Protein AF-0000000072409351 (afdb_homodimer)

Organism: NCBI:txid2714355

Structure (mmCIF, N/CA/C/O backbone):
data_AF-0000000072409351-model_v1
#
loop_
_entity.id
_entity.type
_entity.pdbx_description
1 polymer 'tRNA-specific adenosine deaminase'
#
loop_
_atom_site.group_PDB
_atom_site.id
_atom_site.type_symbol
_atom_site.label_atom_id
_atom_site.label_alt_id
_atom_site.label_comp_id
_atom_site.label_asym_id
_atom_site.label_entity_id
_atom_site.label_seq_id
_atom_site.pdbx_PDB_ins_code
_atom_site.Cartn_x
_atom_site.Cartn_y
_atom_site.Cartn_z
_atom_site.occupancy
_atom_site.B_iso_or_equiv
_atom_site.auth_seq_id
_atom_site.auth_comp_id
_atom_site.auth_asym_id
_atom_site.auth_atom_id
_atom_site.pdbx_PDB_model_num
ATOM 1 N N . MET A 1 1 ? -5.051 -26.656 -9.367 1 88.81 1 MET A N 1
ATOM 2 C CA . MET A 1 1 ? -5.602 -25.391 -9.836 1 88.81 1 MET A CA 1
ATOM 3 C C . MET A 1 1 ? -4.816 -24.219 -9.273 1 88.81 1 MET A C 1
ATOM 5 O O . MET A 1 1 ? -4.328 -23.375 -10.031 1 88.81 1 MET A O 1
ATOM 9 N N . HIS A 1 2 ? -4.312 -24.266 -8.062 1 94.62 2 HIS A N 1
ATOM 10 C CA . HIS A 1 2 ? -3.57 -23.172 -7.449 1 94.62 2 HIS A CA 1
ATOM 11 C C . HIS A 1 2 ? -2.145 -23.109 -7.988 1 94.62 2 HIS A C 1
ATOM 13 O O . HIS A 1 2 ? -1.621 -22.016 -8.227 1 94.62 2 HIS A O 1
ATOM 19 N N . GLU A 1 3 ? -1.633 -24.25 -8.297 1 98.25 3 GLU A N 1
ATOM 20 C CA . GLU A 1 3 ? -0.273 -24.281 -8.828 1 98.25 3 GLU A CA 1
ATOM 21 C C . GLU A 1 3 ? -0.209 -23.672 -10.219 1 98.25 3 GLU A C 1
ATOM 23 O O . GLU A 1 3 ? 0.794 -23.062 -10.594 1 98.25 3 GLU A O 1
ATOM 28 N N . GLU A 1 4 ? -1.256 -23.859 -10.969 1 98.38 4 GLU A N 1
ATOM 29 C CA . GLU A 1 4 ? -1.284 -23.297 -12.312 1 98.38 4 GLU A CA 1
ATOM 30 C C . GLU A 1 4 ? -1.238 -21.766 -12.266 1 98.38 4 GLU A C 1
ATOM 32 O O . GLU A 1 4 ? -0.505 -21.141 -13.039 1 98.38 4 GLU A O 1
ATOM 37 N N . TYR A 1 5 ? -1.999 -21.156 -11.383 1 98.81 5 TYR A N 1
ATOM 38 C CA . TYR A 1 5 ? -1.994 -19.703 -11.25 1 98.81 5 TYR A CA 1
ATOM 39 C C . TYR A 1 5 ? -0.665 -19.219 -10.688 1 98.81 5 TYR A C 1
ATOM 41 O O . TYR A 1 5 ? -0.164 -18.156 -11.094 1 98.81 5 TYR A O 1
ATOM 49 N N . MET A 1 6 ? -0.093 -20.031 -9.766 1 98.94 6 MET A N 1
ATOM 50 C CA . MET A 1 6 ? 1.211 -19.641 -9.227 1 98.94 6 MET A CA 1
ATOM 51 C C . MET A 1 6 ? 2.281 -19.688 -10.312 1 98.94 6 MET A C 1
ATOM 53 O O . MET A 1 6 ? 3.189 -18.859 -10.328 1 98.94 6 MET A O 1
ATOM 57 N N . ARG A 1 7 ? 2.15 -20.641 -11.219 1 98.94 7 ARG A N 1
ATOM 58 C CA . ARG A 1 7 ? 3.092 -20.703 -12.328 1 98.94 7 ARG A CA 1
ATOM 59 C C . ARG A 1 7 ? 2.967 -19.484 -13.227 1 98.94 7 ARG A C 1
ATOM 61 O O . ARG A 1 7 ? 3.961 -19 -13.773 1 98.94 7 ARG A O 1
ATOM 68 N N . GLN A 1 8 ? 1.749 -18.984 -13.367 1 98.88 8 GLN A N 1
ATOM 69 C CA . GLN A 1 8 ? 1.555 -17.734 -14.109 1 98.88 8 GLN A CA 1
ATOM 70 C C . GLN A 1 8 ? 2.199 -16.562 -13.391 1 98.88 8 GLN A C 1
ATOM 72 O O . GLN A 1 8 ? 2.816 -15.695 -14.023 1 98.88 8 GLN A O 1
ATOM 77 N N . ALA A 1 9 ? 2.051 -16.516 -12.07 1 98.94 9 ALA A N 1
ATOM 78 C CA . ALA A 1 9 ? 2.734 -15.5 -11.281 1 98.94 9 ALA A CA 1
ATOM 79 C C . ALA A 1 9 ? 4.25 -15.633 -11.406 1 98.94 9 ALA A C 1
ATOM 81 O O . ALA A 1 9 ? 4.957 -14.633 -11.523 1 98.94 9 ALA A O 1
ATOM 82 N N . LEU A 1 10 ? 4.73 -16.859 -11.414 1 98.94 10 LEU A N 1
ATOM 83 C CA . LEU A 1 10 ? 6.156 -17.125 -11.539 1 98.94 10 LEU A CA 1
ATOM 84 C C . LEU A 1 10 ? 6.695 -16.625 -12.875 1 98.94 10 LEU A C 1
ATOM 86 O O . LEU A 1 10 ? 7.816 -16.125 -12.945 1 98.94 10 LEU A O 1
ATOM 90 N N . ALA A 1 11 ? 5.926 -16.781 -13.93 1 98.94 11 ALA A N 1
ATOM 91 C CA . ALA A 1 11 ? 6.324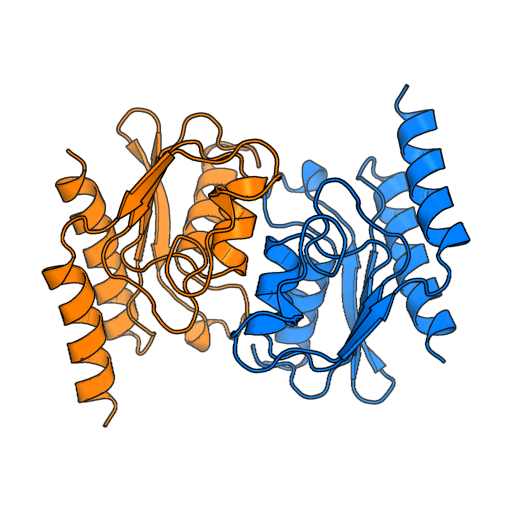 -16.25 -15.234 1 98.94 11 ALA A CA 1
ATOM 92 C C . ALA A 1 11 ? 6.516 -14.742 -15.18 1 98.94 11 ALA A C 1
ATOM 94 O O . ALA A 1 11 ? 7.461 -14.211 -15.766 1 98.94 11 ALA A O 1
ATOM 95 N N . LEU A 1 12 ? 5.652 -14.07 -14.477 1 98.94 12 LEU A N 1
ATOM 96 C CA . LEU A 1 12 ? 5.77 -12.625 -14.297 1 98.94 12 LEU A CA 1
ATOM 97 C C . LEU A 1 12 ? 7.004 -12.281 -13.469 1 98.94 12 LEU A C 1
ATOM 99 O O . LEU A 1 12 ? 7.691 -11.297 -13.75 1 98.94 12 LEU A O 1
ATOM 103 N N . ALA A 1 13 ? 7.273 -13.078 -12.43 1 98.94 13 ALA A N 1
ATOM 104 C CA . ALA A 1 13 ? 8.477 -12.883 -11.625 1 98.94 13 ALA A CA 1
ATOM 105 C C . ALA A 1 13 ? 9.734 -12.992 -12.492 1 98.94 13 ALA A C 1
ATOM 107 O O . ALA A 1 13 ? 10.656 -12.195 -12.352 1 98.94 13 ALA A O 1
ATOM 108 N N . GLN A 1 14 ? 9.742 -13.953 -13.352 1 98.69 14 GLN A N 1
ATOM 109 C CA . GLN A 1 14 ? 10.867 -14.148 -14.25 1 98.69 14 GLN A CA 1
ATOM 110 C C . GLN A 1 14 ? 11.023 -12.969 -15.203 1 98.69 14 GLN A C 1
ATOM 112 O O . GLN A 1 14 ? 12.141 -12.555 -15.516 1 98.69 14 GLN A O 1
ATOM 117 N N . GLU A 1 15 ? 9.914 -12.469 -15.695 1 98.75 15 GLU A N 1
ATOM 118 C CA . GLU A 1 15 ? 9.961 -11.266 -16.516 1 98.75 15 GLU A CA 1
ATOM 119 C C . GLU A 1 15 ? 10.586 -10.094 -15.766 1 98.75 15 GLU A C 1
ATOM 121 O O . GLU A 1 15 ? 11.375 -9.336 -16.328 1 98.75 15 GLU A O 1
ATOM 126 N N . ALA A 1 16 ? 10.18 -9.945 -14.492 1 98.81 16 ALA A N 1
ATOM 127 C CA . ALA A 1 16 ? 10.781 -8.906 -13.664 1 98.81 16 ALA A CA 1
ATOM 128 C C . ALA A 1 16 ? 12.297 -9.07 -13.586 1 98.81 16 ALA A C 1
ATOM 130 O O . ALA A 1 16 ? 13.047 -8.109 -13.781 1 98.81 16 ALA A O 1
ATOM 131 N N . ALA A 1 17 ? 12.734 -10.25 -13.367 1 98.38 17 ALA A N 1
ATOM 132 C CA . ALA A 1 17 ? 14.156 -10.539 -13.281 1 98.38 17 ALA A CA 1
ATOM 133 C C . ALA A 1 17 ? 14.883 -10.148 -14.57 1 98.38 17 ALA A C 1
ATOM 135 O O . ALA A 1 17 ? 15.969 -9.562 -14.523 1 98.38 17 ALA A O 1
ATOM 136 N N . ALA A 1 18 ? 14.273 -10.461 -15.656 1 97.5 18 ALA A N 1
ATOM 137 C CA . ALA A 1 18 ? 14.867 -10.18 -16.953 1 97.5 18 ALA A CA 1
ATOM 138 C C . ALA A 1 18 ? 15.047 -8.68 -17.172 1 97.5 18 ALA A C 1
ATOM 140 O O . ALA A 1 18 ? 15.875 -8.258 -17.984 1 97.5 18 ALA A O 1
ATOM 141 N N . HIS A 1 19 ? 14.344 -7.891 -16.422 1 97.56 19 HIS A N 1
ATOM 142 C CA . HIS A 1 19 ? 14.43 -6.438 -16.531 1 97.56 19 HIS A CA 1
ATOM 143 C C . HIS A 1 19 ? 15.195 -5.832 -15.359 1 97.56 19 HIS A C 1
ATOM 145 O O . HIS A 1 19 ? 15.078 -4.637 -15.094 1 97.56 19 HIS A O 1
ATOM 151 N N . GLY A 1 20 ? 15.805 -6.656 -14.586 1 97.19 20 GLY A N 1
ATOM 152 C CA . GLY A 1 20 ? 16.672 -6.176 -13.508 1 97.19 20 GLY A CA 1
ATOM 153 C C . GLY A 1 20 ? 15.906 -5.848 -12.242 1 97.19 20 GLY A C 1
ATOM 154 O O . GLY A 1 20 ? 16.422 -5.148 -11.367 1 97.19 20 GLY A O 1
ATOM 155 N N . GLU A 1 21 ? 14.695 -6.289 -12.164 1 98.44 21 GLU A N 1
ATOM 156 C CA . GLU A 1 21 ? 13.852 -6.086 -10.984 1 98.44 21 GLU A CA 1
ATOM 157 C C . GLU A 1 21 ? 13.867 -7.312 -10.078 1 98.44 21 GLU A C 1
ATOM 159 O O . GLU A 1 21 ? 13.961 -8.445 -10.555 1 98.44 21 GLU A O 1
ATOM 164 N N . VAL A 1 22 ? 13.773 -7.078 -8.664 1 98.44 22 VAL A N 1
ATOM 165 C CA . VAL A 1 22 ? 13.562 -8.211 -7.77 1 98.44 22 VAL A CA 1
ATOM 166 C C . VAL A 1 22 ? 12.406 -9.07 -8.281 1 98.44 22 VAL A C 1
ATOM 168 O O . VAL A 1 22 ? 11.312 -8.555 -8.547 1 98.44 22 VAL A O 1
ATOM 171 N N . PRO A 1 23 ? 12.609 -10.328 -8.453 1 98.81 23 PRO A N 1
ATOM 172 C CA . PRO A 1 23 ? 11.641 -11.172 -9.164 1 98.81 23 PRO A CA 1
ATOM 173 C C . PRO A 1 23 ? 10.438 -11.547 -8.297 1 98.81 23 PRO A C 1
ATOM 175 O O . PRO A 1 23 ? 10.453 -12.594 -7.637 1 98.81 23 PRO A O 1
ATOM 178 N N . VAL A 1 24 ? 9.445 -10.836 -8.359 1 98.94 24 VAL A N 1
ATOM 179 C CA . VAL A 1 24 ? 8.156 -11.109 -7.734 1 98.94 24 VAL A CA 1
ATOM 180 C C . VAL A 1 24 ? 7.035 -10.945 -8.758 1 98.94 24 VAL A C 1
ATOM 182 O O . VAL A 1 24 ? 7.043 -9.992 -9.539 1 98.94 24 VAL A O 1
ATOM 185 N N . GLY A 1 25 ? 6.152 -11.844 -8.82 1 98.94 25 GLY A N 1
ATOM 186 C CA . GLY A 1 25 ? 4.984 -11.812 -9.68 1 98.94 25 GLY A CA 1
ATOM 187 C C . GLY A 1 25 ? 3.691 -12.125 -8.953 1 98.94 25 GLY A C 1
ATOM 188 O O . GLY A 1 25 ? 3.703 -12.789 -7.914 1 98.94 25 GLY A O 1
ATOM 189 N N . CYS A 1 26 ? 2.605 -11.617 -9.477 1 99 26 CYS A N 1
ATOM 190 C CA . CYS A 1 26 ? 1.298 -11.75 -8.844 1 99 26 CYS A CA 1
ATOM 191 C C . CYS A 1 26 ? 0.19 -11.812 -9.891 1 99 26 CYS A C 1
ATOM 193 O O . CYS A 1 26 ? 0.235 -11.102 -10.898 1 99 26 CYS A O 1
ATOM 195 N N . VAL A 1 27 ? -0.796 -12.664 -9.656 1 99 27 VAL A N 1
ATOM 196 C CA . VAL A 1 27 ? -2.018 -12.648 -10.453 1 99 27 VAL A CA 1
ATOM 197 C C . VAL A 1 27 ? -3.236 -12.664 -9.539 1 99 27 VAL A C 1
ATOM 199 O O . VAL A 1 27 ? -3.174 -13.172 -8.414 1 99 27 VAL A O 1
ATOM 202 N N . ILE A 1 28 ? -4.254 -12.055 -9.945 1 99 28 ILE A N 1
ATOM 203 C CA . ILE A 1 28 ? -5.551 -12.055 -9.273 1 99 28 ILE A CA 1
ATOM 204 C C . ILE A 1 28 ? -6.594 -12.727 -10.156 1 99 28 ILE A C 1
ATOM 206 O O . ILE A 1 28 ? -6.699 -12.422 -11.344 1 99 28 ILE A O 1
ATOM 210 N N . VAL A 1 29 ? -7.328 -13.664 -9.586 1 98.94 29 VAL A N 1
ATOM 211 C CA . VAL A 1 29 ? -8.242 -14.516 -10.344 1 98.94 29 VAL A CA 1
ATOM 212 C C . VAL A 1 29 ? -9.672 -14.297 -9.844 1 98.94 29 VAL A C 1
ATOM 214 O O . VAL A 1 29 ? -9.914 -14.195 -8.641 1 98.94 29 VAL A O 1
ATOM 217 N N . ARG A 1 30 ? -10.594 -14.141 -10.734 1 98.81 30 ARG A N 1
ATOM 218 C CA . ARG A 1 30 ? -12.023 -14.102 -10.477 1 98.81 30 ARG A CA 1
ATOM 219 C C . ARG A 1 30 ? -12.773 -15.078 -11.375 1 98.81 30 ARG A C 1
ATOM 221 O O . ARG A 1 30 ? -12.672 -15 -12.602 1 98.81 30 ARG A O 1
ATOM 228 N N . GLU A 1 31 ? -13.461 -15.992 -10.859 1 97.5 31 GLU A N 1
ATOM 229 C CA . GLU A 1 31 ? -14.258 -16.969 -11.602 1 97.5 31 GLU A CA 1
ATOM 230 C C . GLU A 1 31 ? -13.422 -17.672 -12.664 1 97.5 31 GLU A C 1
ATOM 232 O O . GLU A 1 31 ? -13.828 -17.75 -13.828 1 97.5 31 GLU A O 1
ATOM 237 N N . GLY A 1 32 ? -12.258 -17.984 -12.234 1 97.62 32 GLY A N 1
ATOM 238 C CA . GLY A 1 32 ? -11.391 -18.797 -13.086 1 97.62 32 GLY A CA 1
ATOM 239 C C . GLY A 1 32 ? -10.641 -17.969 -14.125 1 97.62 32 GLY A C 1
ATOM 240 O O . GLY A 1 3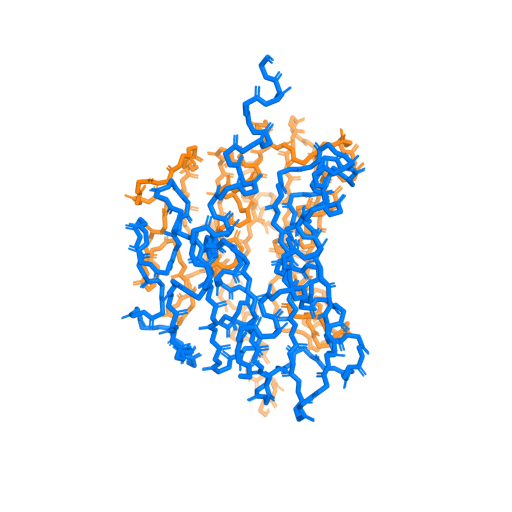2 ? -9.852 -18.516 -14.898 1 97.62 32 GLY A O 1
ATOM 241 N N . GLN A 1 33 ? -10.812 -16.688 -14.094 1 98.44 33 GLN A N 1
ATOM 242 C CA . GLN A 1 33 ? -10.156 -15.805 -15.055 1 98.44 33 GLN A CA 1
ATOM 243 C C . GLN A 1 33 ? -9.188 -14.859 -14.352 1 98.44 33 GLN A C 1
ATOM 245 O O . GLN A 1 33 ? -9.5 -14.328 -13.281 1 98.44 33 GLN A O 1
ATOM 250 N N . ILE A 1 34 ? -8.062 -14.711 -14.969 1 98.88 34 ILE A N 1
ATOM 251 C CA . ILE A 1 34 ? -7.117 -13.734 -14.43 1 98.88 34 ILE A CA 1
ATOM 252 C C . ILE A 1 34 ? -7.586 -12.32 -14.766 1 98.88 34 ILE A C 1
ATOM 254 O O . ILE A 1 34 ? -7.742 -11.977 -15.938 1 98.88 34 ILE A O 1
ATOM 258 N N . VAL A 1 35 ? -7.785 -11.508 -13.75 1 98.94 35 VAL A N 1
ATOM 259 C CA . VAL A 1 35 ? -8.297 -10.164 -13.961 1 98.94 35 VAL A CA 1
ATOM 260 C C . VAL A 1 35 ? -7.227 -9.141 -13.586 1 98.94 35 VAL A C 1
ATOM 262 O O . VAL A 1 35 ? -7.387 -7.941 -13.844 1 98.94 35 VAL A O 1
ATOM 265 N N . GLY A 1 36 ? -6.148 -9.547 -12.984 1 98.94 36 GLY A N 1
ATOM 266 C CA . GLY A 1 36 ? -5.02 -8.703 -12.641 1 98.94 36 GLY A CA 1
ATOM 267 C C . GLY A 1 36 ? -3.686 -9.422 -12.742 1 98.94 36 GLY A C 1
ATOM 268 O O . GLY A 1 36 ? -3.578 -10.594 -12.375 1 98.94 36 GLY A O 1
ATOM 269 N N . ARG A 1 37 ? -2.768 -8.766 -13.266 1 98.94 37 ARG A N 1
ATOM 270 C CA . ARG A 1 37 ? -1.382 -9.219 -13.367 1 98.94 37 ARG A CA 1
ATOM 271 C C . ARG A 1 37 ? -0.417 -8.117 -12.945 1 98.94 37 ARG A C 1
ATOM 273 O O . ARG A 1 37 ? -0.631 -6.941 -13.258 1 98.94 37 ARG A O 1
ATOM 280 N N . GLY A 1 38 ? 0.626 -8.562 -12.25 1 98.88 38 GLY A N 1
ATOM 281 C CA . GLY A 1 38 ? 1.649 -7.602 -11.875 1 98.88 38 GLY A CA 1
ATOM 282 C C . GLY A 1 38 ? 3 -8.242 -11.609 1 98.88 38 GLY A C 1
ATOM 283 O O . GLY A 1 38 ? 3.072 -9.359 -11.094 1 98.88 38 GLY A O 1
ATOM 284 N N . ARG A 1 39 ? 4.02 -7.57 -11.984 1 98.94 39 ARG A N 1
ATOM 285 C CA . ARG A 1 39 ? 5.387 -7.867 -11.57 1 98.94 39 ARG A CA 1
ATOM 286 C C . ARG A 1 39 ? 6.027 -6.656 -10.898 1 98.94 39 ARG A C 1
ATOM 288 O O . ARG A 1 39 ? 5.582 -5.523 -11.094 1 98.94 39 ARG A O 1
ATOM 295 N N . ASN A 1 40 ? 7.02 -6.945 -10.078 1 98.81 40 ASN A N 1
ATOM 296 C CA . ASN A 1 40 ? 7.766 -5.844 -9.477 1 98.81 40 ASN A CA 1
ATOM 297 C C . ASN A 1 40 ? 8.359 -4.93 -10.547 1 98.81 40 ASN A C 1
ATOM 299 O O . ASN A 1 40 ? 8.914 -5.402 -11.539 1 98.81 40 ASN A O 1
ATOM 303 N N . ARG A 1 41 ? 8.156 -3.607 -10.383 1 98.69 41 ARG A N 1
ATOM 304 C CA . ARG A 1 41 ? 8.656 -2.605 -11.32 1 98.69 41 ARG A CA 1
ATOM 305 C C . ARG A 1 41 ? 9.219 -1.397 -10.586 1 98.69 41 ARG A C 1
ATOM 307 O O . ARG A 1 41 ? 9.258 -0.293 -11.125 1 98.69 41 ARG A O 1
ATOM 314 N N . ARG A 1 42 ? 9.602 -1.537 -9.375 1 98.62 42 ARG A N 1
ATOM 315 C CA . ARG A 1 42 ? 10 -0.425 -8.516 1 98.62 42 ARG A CA 1
ATOM 316 C C . ARG A 1 42 ? 11.156 0.357 -9.125 1 98.62 42 ARG A C 1
ATOM 318 O O . ARG A 1 42 ? 11.109 1.585 -9.211 1 98.62 42 ARG A O 1
ATOM 325 N N . GLU A 1 43 ? 12.18 -0.3 -9.57 1 97.75 43 GLU A N 1
ATOM 326 C CA . GLU A 1 43 ? 13.352 0.369 -10.141 1 97.75 43 GLU A CA 1
ATOM 327 C C . GLU A 1 43 ? 13.031 0.962 -11.508 1 97.75 43 GLU A C 1
ATOM 329 O O . GLU A 1 43 ? 13.5 2.051 -11.844 1 97.75 43 GLU A O 1
ATOM 334 N N . GLU A 1 44 ? 12.266 0.23 -12.266 1 97.81 44 GLU A N 1
ATOM 335 C CA . GLU A 1 44 ? 11.875 0.678 -13.602 1 97.81 44 GLU A CA 1
ATOM 336 C C . GLU A 1 44 ? 11.07 1.973 -13.531 1 97.81 44 GLU A C 1
ATOM 338 O O . GLU A 1 44 ? 11.312 2.902 -14.305 1 97.81 44 GLU A O 1
ATOM 343 N N . LYS A 1 45 ? 10.148 2.094 -12.539 1 98.25 45 LYS A N 1
ATOM 344 C CA . LYS A 1 45 ? 9.203 3.205 -12.484 1 98.25 45 LYS A CA 1
ATOM 345 C C . LYS A 1 45 ? 9.633 4.246 -11.453 1 98.25 45 LYS A C 1
ATOM 347 O O . LYS A 1 45 ? 9.133 5.371 -11.453 1 98.25 45 LYS A O 1
ATOM 352 N N . GLN A 1 46 ? 10.492 3.826 -10.586 1 98.5 46 GLN A N 1
ATOM 353 C CA . GLN A 1 46 ? 10.93 4.668 -9.477 1 98.5 46 GLN A CA 1
ATOM 354 C C . GLN A 1 46 ? 9.742 5.109 -8.625 1 98.5 46 GLN A C 1
ATOM 356 O O . GLN A 1 46 ? 9.672 6.27 -8.211 1 98.5 46 GLN A O 1
ATOM 361 N N . HIS A 1 47 ? 8.766 4.219 -8.484 1 98.75 47 HIS A N 1
ATOM 362 C CA . HIS A 1 47 ? 7.617 4.391 -7.609 1 98.75 47 HIS A CA 1
ATOM 363 C C . HIS A 1 47 ? 7.648 3.4 -6.449 1 98.75 47 HIS A C 1
ATOM 365 O O . HIS A 1 47 ? 7.75 2.189 -6.664 1 98.75 47 HIS A O 1
ATOM 371 N N . THR A 1 48 ? 7.543 3.928 -5.27 1 98.81 48 THR A N 1
ATOM 372 C CA . THR A 1 48 ? 7.586 3.131 -4.051 1 98.81 48 THR A CA 1
ATOM 373 C C . THR A 1 48 ? 6.586 1.979 -4.121 1 98.81 48 THR A C 1
ATOM 375 O O . THR A 1 48 ? 6.883 0.866 -3.68 1 98.81 48 THR A O 1
ATOM 378 N N . SER A 1 49 ? 5.402 2.176 -4.707 1 98.69 49 SER A N 1
ATOM 379 C CA . SER A 1 49 ? 4.301 1.226 -4.609 1 98.69 49 SER A CA 1
ATOM 380 C C . SER A 1 49 ? 4.297 0.259 -5.789 1 98.69 49 SER A C 1
ATOM 382 O O . SER A 1 49 ? 3.387 -0.559 -5.926 1 98.69 49 SER A O 1
ATOM 384 N N . SER A 1 50 ? 5.355 0.285 -6.629 1 98.75 50 SER A N 1
ATOM 385 C CA . SER A 1 50 ? 5.336 -0.548 -7.824 1 98.75 50 SER A CA 1
ATOM 386 C C . SER A 1 50 ? 5.773 -1.976 -7.516 1 98.75 50 SER A C 1
ATOM 388 O O . SER A 1 50 ? 6.664 -2.514 -8.172 1 98.75 50 SER A O 1
ATOM 390 N N . HIS A 1 51 ? 5.156 -2.559 -6.527 1 98.94 51 HIS A N 1
ATOM 391 C CA . HIS A 1 51 ? 5.285 -3.979 -6.219 1 98.94 51 HIS A CA 1
ATOM 392 C C . HIS A 1 51 ? 4.336 -4.812 -7.07 1 98.94 51 HIS A C 1
ATOM 394 O O . HIS A 1 51 ? 3.34 -4.297 -7.586 1 98.94 51 HIS A O 1
ATOM 400 N N . ALA A 1 52 ? 4.602 -6.07 -7.203 1 98.94 52 ALA A N 1
ATOM 401 C CA . ALA A 1 52 ? 3.812 -6.984 -8.023 1 98.94 52 ALA A CA 1
ATOM 402 C C . ALA A 1 52 ? 2.35 -6.992 -7.59 1 98.94 52 ALA A C 1
ATOM 404 O O . ALA A 1 52 ? 1.446 -6.883 -8.422 1 98.94 52 ALA A O 1
ATOM 405 N N . GLU A 1 53 ? 2.09 -7.125 -6.277 1 99 53 GLU A N 1
ATOM 406 C CA . GLU A 1 53 ? 0.731 -7.184 -5.746 1 99 53 GLU A CA 1
ATOM 407 C C . GLU A 1 53 ? -0.027 -5.891 -6.027 1 99 53 GLU A C 1
ATOM 409 O O . GLU A 1 53 ? -1.198 -5.922 -6.41 1 99 53 GLU A O 1
ATOM 414 N N . MET A 1 54 ? 0.645 -4.754 -5.82 1 98.94 54 MET A N 1
ATOM 415 C CA . MET A 1 54 ? 0.007 -3.459 -6.043 1 98.94 54 MET A CA 1
ATOM 416 C C . MET A 1 54 ? -0.367 -3.283 -7.512 1 98.94 54 MET A C 1
ATOM 418 O O . MET A 1 54 ? -1.452 -2.793 -7.824 1 98.94 54 MET A O 1
ATOM 422 N N . GLU A 1 55 ? 0.539 -3.689 -8.414 1 98.88 55 GLU A N 1
ATOM 423 C CA . GLU A 1 55 ? 0.259 -3.615 -9.844 1 98.88 55 GLU A CA 1
ATOM 424 C C . GLU A 1 55 ? -0.919 -4.512 -10.219 1 98.88 55 GLU A C 1
ATOM 426 O O . GLU A 1 55 ? -1.77 -4.117 -11.023 1 98.88 55 GLU A O 1
ATOM 431 N N . ALA A 1 56 ? -0.94 -5.711 -9.688 1 99 56 ALA A N 1
ATOM 432 C CA . ALA A 1 56 ? -2.023 -6.648 -9.977 1 99 56 ALA A CA 1
ATOM 433 C C . ALA A 1 56 ? -3.359 -6.113 -9.461 1 99 56 ALA A C 1
ATOM 435 O O . ALA A 1 56 ? -4.375 -6.203 -10.156 1 99 56 ALA A O 1
ATOM 436 N N . ILE A 1 57 ? -3.383 -5.551 -8.266 1 98.94 57 ILE A N 1
ATOM 437 C CA . ILE A 1 57 ? -4.598 -5.008 -7.672 1 98.94 57 ILE A CA 1
ATOM 438 C C . ILE A 1 57 ? -5.102 -3.838 -8.516 1 98.94 57 ILE A C 1
ATOM 440 O O . ILE A 1 57 ? -6.297 -3.738 -8.797 1 98.94 57 ILE A O 1
ATOM 444 N N . ARG A 1 58 ? -4.188 -2.982 -8.914 1 98.88 58 ARG A N 1
ATOM 445 C CA . ARG A 1 58 ? -4.574 -1.858 -9.766 1 98.88 58 ARG A CA 1
ATOM 446 C C . ARG A 1 58 ? -5.258 -2.344 -11.039 1 98.88 58 ARG A C 1
ATOM 448 O O . ARG A 1 58 ? -6.312 -1.832 -11.414 1 98.88 58 ARG A O 1
ATOM 455 N N . GLN A 1 59 ? -4.648 -3.305 -11.688 1 98.94 59 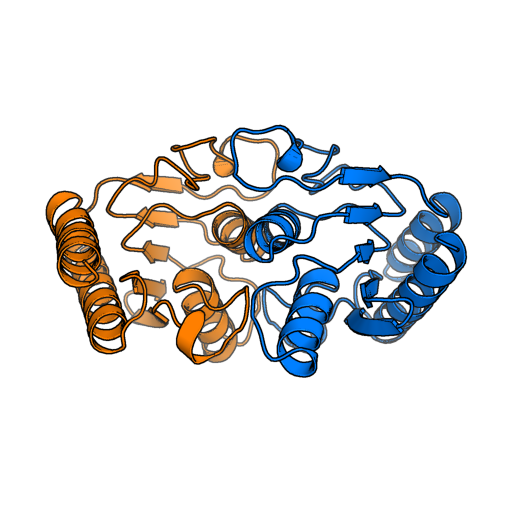GLN A N 1
ATOM 456 C CA . GLN A 1 59 ? -5.238 -3.814 -12.922 1 98.94 59 GLN A CA 1
ATOM 457 C C . GLN A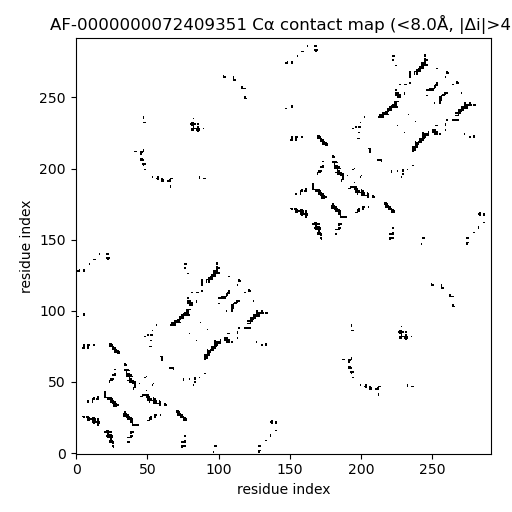 1 59 ? -6.594 -4.457 -12.664 1 98.94 59 GLN A C 1
ATOM 459 O O . GLN A 1 59 ? -7.527 -4.293 -13.453 1 98.94 59 GLN A O 1
ATOM 464 N N . ALA A 1 60 ? -6.715 -5.246 -11.609 1 98.94 60 ALA A N 1
ATOM 465 C CA . ALA A 1 60 ? -7.996 -5.859 -11.266 1 98.94 60 ALA A CA 1
ATOM 466 C C . ALA A 1 60 ? -9.07 -4.797 -11.031 1 98.94 60 ALA A C 1
ATOM 468 O O . ALA A 1 60 ? -10.203 -4.941 -11.477 1 98.94 60 ALA A O 1
ATOM 469 N N . ASN A 1 61 ? -8.664 -3.713 -10.258 1 98.94 61 ASN A N 1
ATOM 470 C CA . ASN A 1 61 ? -9.594 -2.602 -10.055 1 98.94 61 ASN A CA 1
ATOM 471 C C . ASN A 1 61 ? -10.086 -2.035 -11.383 1 98.94 61 ASN A C 1
ATOM 473 O O . ASN A 1 61 ? -11.281 -1.783 -11.547 1 98.94 61 ASN A O 1
ATOM 477 N N . GLU A 1 62 ? -9.164 -1.846 -12.32 1 98.81 62 GLU A N 1
ATOM 478 C CA . GLU A 1 62 ? -9.492 -1.271 -13.617 1 98.81 62 GLU A CA 1
ATOM 479 C C . GLU A 1 62 ? -10.406 -2.201 -14.414 1 98.81 62 GLU A C 1
ATOM 481 O O . GLU A 1 62 ? -11.398 -1.76 -14.984 1 98.81 62 GLU A O 1
ATOM 486 N N . VAL A 1 63 ? -10.062 -3.441 -14.461 1 98.75 63 VAL A N 1
ATOM 487 C CA . VAL A 1 63 ? -10.789 -4.441 -15.242 1 98.75 63 VAL A CA 1
ATOM 488 C C . VAL A 1 63 ? -12.203 -4.602 -14.688 1 98.75 63 VAL A C 1
ATOM 490 O O . VAL A 1 63 ? -13.164 -4.715 -15.453 1 98.75 63 VAL A O 1
ATOM 493 N N . LEU A 1 64 ? -12.344 -4.586 -13.383 1 98.69 64 LEU A N 1
ATOM 494 C CA . LEU A 1 64 ? -13.633 -4.875 -12.758 1 98.69 64 LEU A CA 1
ATOM 495 C C . LEU A 1 64 ? -14.406 -3.592 -12.484 1 98.69 64 LEU A C 1
ATOM 497 O O . LEU A 1 64 ? -15.602 -3.635 -12.18 1 98.69 64 LEU A O 1
ATOM 501 N N . GLY A 1 65 ? -13.742 -2.473 -12.531 1 98.62 65 GLY A N 1
ATOM 502 C CA . GLY A 1 65 ? -14.391 -1.179 -12.375 1 98.62 65 GLY A CA 1
ATOM 503 C C . GLY A 1 65 ? -14.75 -0.858 -10.938 1 98.62 65 GLY A C 1
ATOM 504 O O . GLY A 1 65 ? -15.703 -0.125 -10.68 1 98.62 65 GLY A O 1
ATOM 505 N N . THR A 1 66 ? -14.008 -1.455 -10.031 1 98.75 66 THR A N 1
ATOM 506 C CA . THR A 1 66 ? -14.289 -1.257 -8.617 1 98.75 66 THR A CA 1
ATOM 507 C C . THR A 1 66 ? -13.031 -1.467 -7.777 1 98.75 66 THR A C 1
ATOM 509 O O . THR A 1 66 ? -12.156 -2.248 -8.156 1 98.75 66 THR A O 1
ATOM 512 N N . TRP A 1 67 ? -12.922 -0.718 -6.664 1 98.75 67 TRP A N 1
ATOM 513 C CA . TRP A 1 67 ? -11.812 -0.909 -5.734 1 98.75 67 TRP A CA 1
ATOM 514 C C . TRP A 1 67 ? -12.023 -2.164 -4.895 1 98.75 67 TRP A C 1
ATOM 516 O O . TRP A 1 67 ? -11.086 -2.645 -4.246 1 98.75 67 TRP A O 1
ATOM 526 N N . ARG A 1 68 ? -13.227 -2.666 -4.848 1 98.62 68 ARG A N 1
ATOM 527 C CA . ARG A 1 68 ? -13.578 -3.85 -4.074 1 98.62 68 ARG A CA 1
ATOM 528 C C . ARG A 1 68 ? -13.305 -5.125 -4.863 1 98.62 68 ARG A C 1
ATOM 530 O O . ARG A 1 68 ? -13.766 -5.27 -6 1 98.62 68 ARG A O 1
ATOM 537 N N . LEU A 1 69 ? -12.641 -6.035 -4.223 1 98.88 69 LEU A N 1
ATOM 538 C CA . LEU A 1 69 ? -12.273 -7.277 -4.895 1 98.88 69 LEU A CA 1
ATOM 539 C C . LEU A 1 69 ? -12.719 -8.484 -4.078 1 98.88 69 LEU A C 1
ATOM 541 O O . LEU A 1 69 ? -11.977 -9.461 -3.951 1 98.88 69 LEU A O 1
ATOM 545 N N . ASP A 1 70 ? -13.914 -8.484 -3.621 1 98.19 70 ASP A N 1
ATOM 546 C CA . ASP A 1 70 ? -14.5 -9.422 -2.67 1 98.19 70 ASP A CA 1
ATOM 547 C C . ASP A 1 70 ? -14.633 -10.82 -3.283 1 98.19 70 ASP A C 1
ATOM 549 O O . ASP A 1 70 ? -14.828 -11.805 -2.568 1 98.19 70 ASP A O 1
ATOM 553 N N . ASP A 1 71 ? -14.531 -10.992 -4.551 1 98.12 71 ASP A N 1
ATOM 554 C CA . ASP A 1 71 ? -14.742 -12.289 -5.191 1 98.12 71 ASP A CA 1
ATOM 555 C C . ASP A 1 71 ? -13.484 -12.742 -5.934 1 98.12 71 ASP A C 1
ATOM 557 O O . ASP A 1 71 ? -13.57 -13.508 -6.895 1 98.12 71 ASP A O 1
ATOM 561 N N . CYS A 1 72 ? -12.383 -12.25 -5.438 1 98.88 72 CYS A N 1
ATOM 562 C CA . CYS A 1 72 ? -11.141 -12.539 -6.133 1 98.88 72 CYS A CA 1
ATOM 563 C C . CYS A 1 72 ? -10.203 -13.367 -5.258 1 98.88 72 CYS A C 1
ATOM 565 O O . CYS A 1 72 ? -10.398 -13.453 -4.043 1 98.88 72 CYS A O 1
ATOM 567 N N . THR A 1 73 ? -9.273 -14.039 -5.875 1 98.94 73 THR A N 1
ATOM 568 C CA . THR A 1 73 ? -8.172 -14.75 -5.238 1 98.94 73 THR A CA 1
ATOM 569 C C . THR A 1 73 ? -6.828 -14.211 -5.734 1 98.94 73 THR A C 1
ATOM 571 O O . THR A 1 73 ? -6.645 -13.992 -6.934 1 98.94 73 THR A O 1
ATOM 574 N N . LEU A 1 74 ? -5.914 -13.977 -4.82 1 98.94 74 LEU A N 1
ATOM 575 C CA . LEU A 1 74 ? -4.609 -13.422 -5.168 1 98.94 74 LEU A CA 1
ATOM 576 C C . LEU A 1 74 ? -3.516 -14.469 -5.031 1 98.94 74 LEU A C 1
ATOM 578 O O . LEU A 1 74 ? -3.469 -15.203 -4.039 1 98.94 74 LEU A O 1
ATOM 582 N N . TYR A 1 75 ? -2.688 -14.617 -6.027 1 99 75 TYR A N 1
ATOM 583 C CA . TYR A 1 75 ? -1.5 -15.469 -6.031 1 99 75 TYR A CA 1
ATOM 584 C C . TYR A 1 75 ? -0.236 -14.633 -6.191 1 99 75 TYR A C 1
ATOM 586 O O . TYR A 1 75 ? -0.113 -13.859 -7.145 1 99 75 TYR A O 1
ATOM 594 N N . VAL A 1 76 ? 0.719 -14.797 -5.285 1 99 76 VAL A N 1
ATOM 595 C CA . VAL A 1 76 ? 1.953 -14.023 -5.363 1 99 76 VAL A CA 1
ATOM 596 C C . VAL A 1 76 ? 3.143 -14.906 -4.996 1 99 76 VAL A C 1
ATOM 598 O O . VAL A 1 76 ? 3.031 -15.781 -4.137 1 99 76 VAL A O 1
ATOM 601 N N . THR A 1 77 ? 4.246 -14.68 -5.598 1 98.94 77 THR A N 1
ATOM 602 C CA . THR A 1 77 ? 5.363 -15.609 -5.523 1 98.94 77 THR A CA 1
ATOM 603 C C . THR A 1 77 ? 6.141 -15.422 -4.223 1 98.94 77 THR A C 1
ATOM 605 O O . THR A 1 77 ? 6.926 -16.281 -3.83 1 98.94 77 THR A O 1
ATOM 608 N N . LEU A 1 78 ? 5.984 -14.32 -3.572 1 98.94 78 LEU A N 1
ATOM 609 C CA . LEU A 1 78 ? 6.676 -13.984 -2.332 1 98.94 78 LEU A CA 1
ATOM 610 C C . LEU A 1 78 ? 5.699 -13.453 -1.29 1 98.94 78 LEU A C 1
ATOM 612 O O . LEU A 1 78 ? 4.793 -12.68 -1.618 1 98.94 78 LEU A O 1
ATOM 616 N N . GLU A 1 79 ? 5.855 -13.836 -0.055 1 98.94 79 GLU A N 1
ATOM 617 C CA . GLU A 1 79 ? 5.004 -13.367 1.031 1 98.94 79 GLU A CA 1
ATOM 618 C C . GLU A 1 79 ? 4.832 -11.852 0.987 1 98.94 79 GLU A C 1
ATOM 620 O O . GLU A 1 79 ? 5.816 -11.117 0.886 1 98.94 79 GLU A O 1
ATOM 625 N N . PRO A 1 80 ? 3.609 -11.336 1.097 1 98.94 80 PRO A N 1
ATOM 626 C CA . PRO A 1 80 ? 3.355 -9.891 1.003 1 98.94 80 PRO A CA 1
ATOM 627 C C . PRO A 1 80 ? 4.055 -9.094 2.104 1 98.94 80 PRO A C 1
ATOM 629 O O . PRO A 1 80 ? 4.113 -9.547 3.252 1 98.94 80 PRO A O 1
ATOM 632 N N . CYS A 1 81 ? 4.617 -7.957 1.74 1 98.94 81 CYS A N 1
ATOM 633 C CA . CYS A 1 81 ? 5.102 -6.98 2.709 1 98.94 81 CYS A CA 1
ATOM 634 C C . CYS A 1 81 ? 3.943 -6.238 3.367 1 98.94 81 CYS A C 1
ATOM 636 O O . CYS A 1 81 ? 2.787 -6.41 2.973 1 98.94 81 CYS A O 1
ATOM 638 N N . PRO A 1 82 ? 4.195 -5.398 4.312 1 98.94 82 PRO A N 1
ATOM 639 C CA . PRO A 1 82 ? 3.096 -4.707 4.988 1 98.94 82 PRO A CA 1
ATOM 640 C C . PRO A 1 82 ? 2.238 -3.885 4.027 1 98.94 82 PRO A C 1
ATOM 642 O O . PRO A 1 82 ? 1.008 -3.902 4.121 1 98.94 82 PRO A O 1
ATOM 645 N N . MET A 1 83 ? 2.83 -3.148 3.076 1 98.94 83 MET A N 1
ATOM 646 C CA . MET A 1 83 ? 2.084 -2.352 2.107 1 98.94 83 MET A CA 1
ATOM 647 C C . MET A 1 83 ? 1.122 -3.227 1.31 1 98.94 83 MET A C 1
ATOM 649 O O . MET A 1 83 ? -0.066 -2.918 1.208 1 98.94 83 MET A O 1
ATOM 653 N N . CYS A 1 84 ? 1.616 -4.293 0.831 1 98.94 84 CYS A N 1
ATOM 654 C CA . CYS A 1 84 ? 0.824 -5.156 -0.04 1 98.94 84 CYS A CA 1
ATOM 655 C C . CYS A 1 84 ? -0.237 -5.906 0.755 1 98.94 84 CYS A C 1
ATOM 657 O O . CYS A 1 84 ? -1.363 -6.082 0.286 1 98.94 84 CYS A O 1
ATOM 659 N N . ALA A 1 85 ? 0.151 -6.375 1.917 1 98.94 85 ALA A N 1
ATOM 660 C CA . ALA A 1 85 ? -0.833 -7.023 2.779 1 98.94 85 ALA A CA 1
ATOM 661 C C . ALA A 1 85 ? -1.946 -6.055 3.168 1 98.94 85 ALA A C 1
ATOM 663 O O . ALA A 1 85 ? -3.121 -6.426 3.186 1 98.94 85 ALA A O 1
ATOM 664 N N . GLY A 1 86 ? -1.53 -4.844 3.531 1 98.94 86 GLY A N 1
ATOM 665 C CA . GLY A 1 86 ? -2.529 -3.822 3.809 1 98.94 86 GLY A CA 1
ATOM 666 C C . GLY A 1 86 ? -3.451 -3.557 2.635 1 98.94 86 GLY A C 1
ATOM 667 O O . GLY A 1 86 ? -4.652 -3.354 2.816 1 98.94 86 GLY A O 1
ATOM 668 N N . ALA A 1 87 ? -2.908 -3.498 1.404 1 98.94 87 ALA A N 1
ATOM 669 C CA . ALA A 1 87 ? -3.713 -3.299 0.202 1 98.94 87 ALA A CA 1
ATOM 670 C C . ALA A 1 87 ? -4.711 -4.441 0.014 1 98.94 87 ALA A C 1
ATOM 672 O O . ALA A 1 87 ? -5.844 -4.219 -0.419 1 98.94 87 ALA A O 1
ATOM 673 N N . ILE A 1 88 ? -4.273 -5.641 0.322 1 98.94 88 ILE A N 1
ATOM 674 C CA . ILE A 1 88 ? -5.129 -6.82 0.23 1 98.94 88 ILE A CA 1
ATOM 675 C C . ILE A 1 88 ? -6.312 -6.672 1.18 1 98.94 88 ILE A C 1
ATOM 677 O O . ILE A 1 88 ? -7.457 -6.926 0.797 1 98.94 88 ILE A O 1
ATOM 681 N N . LEU A 1 89 ? -6.039 -6.238 2.434 1 98.88 89 LEU A N 1
ATOM 682 C CA . LEU A 1 89 ? -7.094 -5.965 3.4 1 98.88 89 LEU A CA 1
ATOM 683 C C . LEU A 1 89 ? -8.062 -4.914 2.867 1 98.88 89 LEU A C 1
ATOM 685 O O . LEU A 1 89 ? -9.273 -5.117 2.871 1 98.88 89 LEU A O 1
ATOM 689 N N . ASN A 1 90 ? -7.508 -3.832 2.346 1 98.88 90 ASN A N 1
ATOM 690 C CA . ASN A 1 90 ? -8.312 -2.707 1.884 1 98.88 90 ASN A CA 1
ATOM 691 C C . ASN A 1 90 ? -9.172 -3.09 0.681 1 98.88 90 ASN A C 1
ATOM 693 O O . ASN A 1 90 ? -10.289 -2.582 0.52 1 98.88 90 ASN A O 1
ATOM 697 N N . ALA A 1 91 ? -8.656 -3.979 -0.177 1 98.94 91 ALA A N 1
ATOM 698 C CA . ALA A 1 91 ? -9.352 -4.402 -1.388 1 98.94 91 ALA A CA 1
ATOM 699 C C . ALA A 1 91 ? -10.398 -5.465 -1.071 1 98.94 91 ALA A C 1
ATOM 701 O O . ALA A 1 91 ? -11.211 -5.824 -1.93 1 98.94 91 ALA A O 1
ATOM 702 N N . ARG A 1 92 ? -10.32 -6.039 0.136 1 98.81 92 ARG A N 1
ATOM 703 C CA . ARG A 1 92 ? -11.234 -7.066 0.621 1 98.81 92 ARG A CA 1
ATOM 704 C C . ARG A 1 92 ? -11.055 -8.367 -0.159 1 98.81 92 ARG A C 1
ATOM 706 O O . ARG A 1 92 ? -12.031 -9.07 -0.429 1 98.81 92 ARG A O 1
ATOM 713 N N . ILE A 1 93 ? -9.844 -8.656 -0.591 1 98.94 93 ILE A N 1
ATOM 714 C CA . ILE A 1 93 ? -9.562 -9.938 -1.228 1 98.94 93 ILE A CA 1
ATOM 715 C C . ILE A 1 93 ? -9.688 -11.062 -0.201 1 98.94 93 ILE A C 1
ATOM 717 O O . ILE A 1 93 ? -8.977 -11.07 0.807 1 98.94 93 ILE A O 1
ATOM 721 N N . PRO A 1 94 ? -10.5 -12.047 -0.425 1 98.81 94 PRO A N 1
ATOM 722 C CA . PRO A 1 94 ? -10.82 -13 0.639 1 98.81 94 PRO A CA 1
ATOM 723 C C . PRO A 1 94 ? -9.828 -14.156 0.716 1 98.81 94 PRO A C 1
ATOM 725 O O . PRO A 1 94 ? -9.805 -14.898 1.702 1 98.81 94 PRO A O 1
ATOM 728 N N . ARG A 1 95 ? -9.023 -14.359 -0.373 1 98.81 95 ARG A N 1
ATOM 729 C CA . ARG A 1 95 ? -8.109 -15.5 -0.406 1 98.81 95 ARG A CA 1
ATOM 730 C C . ARG A 1 95 ? -6.762 -15.102 -1.001 1 98.81 95 ARG A C 1
ATOM 732 O O . ARG A 1 95 ? -6.703 -14.445 -2.043 1 98.81 95 ARG A O 1
ATOM 739 N N . VAL A 1 96 ? -5.711 -15.57 -0.286 1 98.94 96 VAL A N 1
ATOM 740 C CA . VAL A 1 96 ? -4.352 -15.266 -0.713 1 98.94 96 VAL A CA 1
ATOM 741 C C . VAL A 1 96 ? -3.5 -16.531 -0.677 1 98.94 96 VAL A C 1
ATOM 743 O O . VAL A 1 96 ? -3.484 -17.25 0.327 1 98.94 96 VAL A O 1
ATOM 746 N N . TYR A 1 97 ? -2.871 -16.781 -1.765 1 98.94 97 TYR A N 1
ATOM 747 C CA . TYR A 1 97 ? -1.84 -17.812 -1.871 1 98.94 97 TYR A CA 1
ATOM 748 C C . TYR A 1 97 ? -0.478 -17.188 -2.152 1 98.94 97 TYR A C 1
ATOM 750 O O . TYR A 1 97 ? -0.347 -16.344 -3.041 1 98.94 97 TYR A O 1
ATOM 758 N N . TYR A 1 98 ? 0.511 -17.594 -1.396 1 98.94 98 TYR A N 1
ATOM 759 C CA . TYR A 1 98 ? 1.839 -17.094 -1.729 1 98.94 98 TYR A CA 1
ATOM 760 C C . TYR A 1 98 ? 2.85 -18.234 -1.802 1 98.94 98 TYR A C 1
ATOM 762 O O . TYR A 1 98 ? 2.594 -19.328 -1.306 1 98.94 98 TYR A O 1
ATOM 770 N N . GLY A 1 99 ? 3.93 -17.984 -2.465 1 98.81 99 GLY A N 1
ATOM 771 C CA . GLY A 1 99 ? 4.984 -18.969 -2.65 1 98.81 99 GLY A CA 1
ATOM 772 C C . GLY A 1 99 ? 6.008 -18.969 -1.531 1 98.81 99 GLY A C 1
ATOM 773 O O . GLY A 1 99 ? 5.785 -19.562 -0.475 1 98.81 99 GLY A O 1
ATOM 774 N N . ALA A 1 100 ? 7.082 -18.234 -1.692 1 98.81 100 ALA A N 1
ATOM 775 C CA . ALA A 1 100 ? 8.203 -18.219 -0.759 1 98.81 100 ALA A CA 1
ATOM 776 C C . ALA A 1 100 ? 7.922 -17.281 0.411 1 98.81 100 ALA A C 1
ATOM 778 O O . ALA A 1 100 ? 7.219 -16.266 0.257 1 98.81 100 ALA A O 1
ATOM 779 N N . ARG A 1 101 ? 8.523 -17.594 1.54 1 98.31 101 ARG A N 1
ATOM 780 C CA . ARG A 1 101 ? 8.445 -16.734 2.719 1 98.31 101 ARG A CA 1
ATOM 781 C C . ARG A 1 101 ? 9.406 -15.547 2.602 1 98.31 101 ARG A C 1
ATOM 783 O O . ARG A 1 101 ? 10.453 -15.656 1.956 1 98.31 101 ARG A O 1
ATOM 790 N N . ASP A 1 102 ? 9.031 -14.508 3.174 1 98.56 102 ASP A N 1
ATOM 791 C CA . ASP A 1 102 ? 9.891 -13.336 3.299 1 98.56 102 ASP A CA 1
ATOM 792 C C . ASP A 1 102 ? 10.227 -13.055 4.762 1 98.56 102 ASP A C 1
ATOM 794 O O . ASP A 1 102 ? 9.438 -12.445 5.48 1 98.56 102 ASP A O 1
ATOM 798 N N . ARG A 1 103 ? 11.352 -13.336 5.164 1 96.44 103 ARG A N 1
ATOM 799 C CA . ARG A 1 103 ? 11.742 -13.242 6.57 1 96.44 103 ARG A CA 1
ATOM 800 C C . ARG A 1 103 ? 12.023 -11.797 6.969 1 96.44 103 ARG A C 1
ATOM 802 O O . ARG A 1 103 ? 11.992 -11.461 8.156 1 96.44 103 ARG A O 1
ATOM 809 N N . GLU A 1 104 ? 12.273 -10.953 6.004 1 97.38 104 GLU A N 1
ATOM 81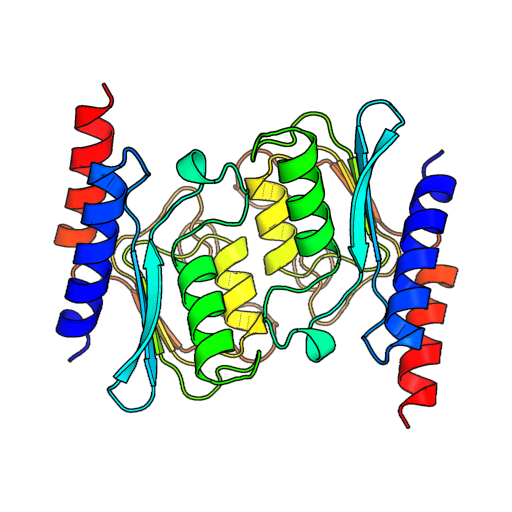0 C CA . GLU A 1 104 ? 12.664 -9.578 6.277 1 97.38 104 GLU A CA 1
ATOM 811 C C . GLU A 1 104 ? 11.453 -8.641 6.273 1 97.38 104 GLU A C 1
ATOM 813 O O . GLU A 1 104 ? 11.336 -7.773 7.137 1 97.38 104 GLU A O 1
ATOM 818 N N . MET A 1 105 ? 10.5 -8.898 5.332 1 98.44 105 MET A N 1
ATOM 819 C CA . MET A 1 105 ? 9.422 -7.926 5.156 1 98.44 105 MET A CA 1
ATOM 820 C C . MET A 1 105 ? 8.062 -8.609 5.184 1 98.44 105 MET A C 1
ATOM 822 O O . MET A 1 105 ? 7.027 -7.957 5.008 1 98.44 105 MET A O 1
ATOM 826 N N . GLY A 1 106 ? 8.031 -9.875 5.402 1 98.88 106 GLY A N 1
ATOM 827 C CA . GLY A 1 106 ? 6.766 -10.594 5.352 1 98.88 106 GLY A CA 1
ATOM 828 C C . GLY A 1 106 ? 5.789 -10.164 6.43 1 98.88 106 GLY A C 1
ATOM 829 O O . GLY A 1 106 ? 6.109 -10.211 7.617 1 98.88 106 GLY A O 1
ATOM 830 N N . ALA A 1 107 ? 4.598 -9.828 5.953 1 98.88 107 ALA A N 1
ATOM 831 C CA . ALA A 1 107 ? 3.588 -9.359 6.895 1 98.88 107 ALA A CA 1
ATOM 832 C C . ALA A 1 107 ? 2.428 -10.344 7 1 98.88 107 ALA A C 1
ATOM 834 O O . ALA A 1 107 ? 1.329 -9.977 7.422 1 98.88 107 ALA A O 1
ATOM 835 N N . CYS A 1 108 ? 2.629 -11.516 6.59 1 98.38 108 CYS A N 1
ATOM 836 C CA . CYS A 1 108 ? 1.634 -12.586 6.629 1 98.38 108 CYS A CA 1
ATOM 837 C C . CYS A 1 108 ? 2.203 -13.836 7.285 1 98.38 108 CYS A C 1
ATOM 839 O O . CYS A 1 108 ? 1.873 -14.953 6.887 1 98.38 108 CYS A O 1
ATOM 841 N N . GLY A 1 109 ? 3.061 -13.688 8.156 1 97.19 109 GLY A N 1
ATOM 842 C CA . GLY A 1 109 ? 3.639 -14.812 8.875 1 97.19 109 GLY A CA 1
ATOM 843 C C . GLY A 1 109 ? 5.148 -14.719 9.008 1 97.19 109 GLY A C 1
ATOM 844 O O . GLY A 1 109 ? 5.75 -15.461 9.789 1 97.19 109 GLY A O 1
ATOM 845 N N . GLY A 1 110 ? 5.77 -13.836 8.273 1 97.5 110 GLY A N 1
ATOM 846 C CA . GLY A 1 110 ? 7.211 -13.648 8.336 1 97.5 110 GLY A CA 1
ATOM 847 C C . GLY A 1 110 ? 7.656 -12.859 9.555 1 97.5 110 GLY A C 1
ATOM 848 O O . GLY A 1 110 ? 8.031 -13.445 10.578 1 97.5 110 GLY A O 1
ATOM 849 N N . VAL A 1 111 ? 7.543 -11.547 9.492 1 98.31 111 VAL A N 1
ATOM 850 C CA . VAL A 1 111 ? 7.863 -10.68 10.617 1 98.31 111 VAL A CA 1
ATOM 851 C C . VAL A 1 111 ? 6.672 -10.617 11.57 1 98.31 111 VAL A C 1
ATOM 853 O O . VAL A 1 111 ? 6.848 -10.672 12.797 1 98.31 111 VAL A O 1
ATOM 856 N N . LEU A 1 112 ? 5.508 -10.469 11.055 1 98.25 112 LEU A N 1
ATOM 857 C CA . LEU A 1 112 ? 4.223 -10.539 11.742 1 98.25 112 LEU A CA 1
ATOM 858 C C . LEU A 1 112 ? 3.127 -11.023 10.797 1 98.25 112 LEU A C 1
ATOM 860 O O . LEU A 1 112 ? 3.389 -11.297 9.625 1 98.25 112 LEU A O 1
ATOM 864 N N . ASN A 1 113 ? 1.952 -11.188 11.32 1 98.5 113 ASN A N 1
ATOM 865 C CA . ASN A 1 113 ? 0.815 -11.539 10.477 1 98.5 113 ASN A CA 1
ATOM 866 C C . ASN A 1 113 ? -0.333 -10.547 10.641 1 98.5 113 ASN A C 1
ATOM 868 O O . ASN A 1 113 ? -1.126 -10.656 11.578 1 98.5 113 ASN A O 1
ATOM 872 N N . LEU A 1 114 ? -0.463 -9.656 9.703 1 98.69 114 LEU A N 1
ATOM 873 C CA . LEU A 1 114 ? -1.483 -8.617 9.734 1 98.69 114 LEU A CA 1
ATOM 874 C C . LEU A 1 114 ? -2.883 -9.227 9.695 1 98.69 114 LEU A C 1
ATOM 876 O O . LEU A 1 114 ? -3.832 -8.641 10.227 1 98.69 114 LEU A O 1
ATOM 880 N N . PHE A 1 115 ? -3.031 -10.359 9.031 1 98.56 115 PHE A N 1
ATOM 881 C CA . PHE A 1 115 ? -4.336 -10.977 8.789 1 98.56 115 PHE A CA 1
ATOM 882 C C . PHE A 1 115 ? -4.871 -11.617 10.062 1 98.56 115 PHE A C 1
ATOM 884 O O . PHE A 1 115 ? -6.035 -12.023 10.109 1 98.56 115 PHE A O 1
ATOM 891 N N . MET A 1 116 ? -4.094 -11.664 11.094 1 98 116 MET A N 1
ATOM 892 C CA . MET A 1 116 ? -4.508 -12.203 12.383 1 98 116 MET A CA 1
ATOM 893 C C . MET A 1 116 ? -4.797 -11.086 13.375 1 98 116 MET A C 1
ATOM 895 O O . MET A 1 116 ? -5.191 -11.352 14.516 1 98 116 MET A O 1
ATOM 899 N N . GLU A 1 117 ? -4.566 -9.867 13.016 1 98.19 117 GLU A N 1
ATOM 900 C CA . GLU A 1 117 ? -4.875 -8.711 13.844 1 98.19 117 GLU A CA 1
ATOM 901 C C . GLU A 1 117 ? -6.336 -8.297 13.695 1 98.19 117 GLU A C 1
ATOM 903 O O . GLU A 1 117 ? -7.062 -8.844 12.859 1 98.19 117 GLU A O 1
ATOM 908 N N . ASP A 1 118 ? -6.77 -7.305 14.438 1 98.19 118 ASP A N 1
ATOM 909 C CA . ASP A 1 118 ? -8.172 -6.91 14.492 1 98.19 118 ASP A CA 1
ATOM 910 C C . ASP A 1 118 ? -8.516 -5.938 13.367 1 98.19 118 ASP A C 1
ATOM 912 O O . ASP A 1 118 ? -9.078 -4.867 13.609 1 98.19 118 ASP A O 1
ATOM 916 N N . PHE A 1 119 ? -8.141 -6.254 12.164 1 98.56 119 PHE A N 1
ATOM 917 C CA . PHE A 1 119 ? -8.562 -5.523 10.977 1 98.56 119 PHE A CA 1
ATOM 918 C C . PHE A 1 119 ? -9.789 -6.172 10.344 1 98.56 119 PHE A C 1
ATOM 920 O O . PHE A 1 119 ? -9.969 -7.391 10.422 1 98.56 119 PHE A O 1
ATOM 927 N N . PRO A 1 120 ? -10.594 -5.422 9.688 1 97.75 120 PRO A N 1
ATOM 928 C CA . PRO A 1 120 ? -11.789 -6 9.07 1 97.75 120 PRO A CA 1
ATOM 929 C C . PRO A 1 120 ? -11.469 -6.816 7.82 1 97.75 120 PRO A C 1
ATOM 931 O O . PRO A 1 120 ? -10.5 -6.516 7.113 1 97.75 120 PRO A O 1
ATOM 934 N N . HIS A 1 121 ? -12.172 -7.84 7.57 1 97.12 121 HIS A N 1
ATOM 935 C CA . HIS A 1 121 ? -12.188 -8.625 6.344 1 97.12 121 HIS A CA 1
ATOM 936 C C . HIS A 1 121 ? -10.852 -9.32 6.109 1 97.12 121 HIS A C 1
ATOM 938 O O . HIS A 1 121 ? -10.281 -9.219 5.023 1 97.12 121 HIS A O 1
ATOM 944 N N . PRO A 1 122 ? -10.336 -10.023 7.086 1 98.06 122 PRO A N 1
ATOM 945 C CA . PRO A 1 122 ? -9.086 -10.742 6.852 1 98.06 122 PRO A CA 1
ATOM 946 C C . PRO A 1 122 ? -9.234 -11.875 5.844 1 98.06 122 PRO A C 1
ATOM 948 O O . PRO A 1 122 ? -10.234 -12.594 5.859 1 98.06 122 PRO A O 1
ATOM 951 N N . PRO A 1 123 ? -8.297 -12.055 4.996 1 98.81 123 PRO A N 1
ATOM 952 C CA . PRO A 1 123 ? -8.359 -13.148 4.027 1 98.81 123 PRO A CA 1
ATOM 953 C C . PRO A 1 123 ? -7.938 -14.492 4.629 1 98.81 123 PRO A C 1
ATOM 955 O O . PRO A 1 123 ? -7.246 -14.523 5.652 1 98.81 123 PRO A O 1
ATOM 958 N N . ALA A 1 124 ? -8.406 -15.539 3.975 1 98.62 124 ALA A N 1
ATOM 959 C CA . ALA A 1 124 ? -7.734 -16.828 4.152 1 98.62 124 ALA A CA 1
ATOM 960 C C . ALA A 1 124 ? -6.355 -16.812 3.502 1 98.62 124 ALA A C 1
ATOM 962 O O . ALA A 1 124 ? -6.172 -16.25 2.426 1 98.62 124 ALA A O 1
ATOM 963 N N . LEU A 1 125 ? -5.379 -17.438 4.176 1 98.69 125 LEU A N 1
ATOM 964 C CA . LEU A 1 125 ? -3.994 -17.391 3.715 1 98.69 125 LEU A CA 1
ATOM 965 C C . LEU A 1 125 ? -3.422 -18.812 3.59 1 98.69 125 LEU A C 1
ATOM 967 O O . LEU A 1 125 ? -3.541 -19.609 4.516 1 98.69 125 LEU A O 1
ATOM 971 N N . VAL A 1 126 ? -2.846 -19.078 2.469 1 98.62 126 VAL A N 1
ATOM 972 C CA . VAL A 1 126 ? -2.094 -20.312 2.273 1 98.62 126 VAL A CA 1
ATOM 973 C C . VAL A 1 126 ? -0.704 -19.984 1.729 1 98.62 126 VAL A C 1
ATOM 975 O O . VAL A 1 126 ? -0.573 -19.406 0.654 1 98.62 126 VAL A O 1
ATOM 978 N N . GLY A 1 127 ? 0.328 -20.391 2.473 1 98.31 127 GLY A N 1
ATOM 979 C CA . GLY A 1 127 ? 1.701 -20.203 2.029 1 98.31 127 GLY A CA 1
ATOM 980 C C . GLY A 1 127 ? 2.348 -21.484 1.542 1 98.31 127 GLY A C 1
ATOM 981 O O . GLY A 1 127 ? 1.835 -22.578 1.788 1 98.31 127 GLY A O 1
ATOM 982 N N . GLY A 1 128 ? 3.365 -21.312 0.692 1 98.5 128 GLY A N 1
ATOM 983 C CA . GLY A 1 128 ? 4.207 -22.438 0.339 1 98.5 128 GLY A CA 1
ATOM 984 C C . GLY A 1 128 ? 3.826 -23.078 -0.986 1 98.5 128 GLY A C 1
ATOM 985 O O . GLY A 1 128 ? 4.328 -24.141 -1.334 1 98.5 128 GLY A O 1
ATOM 986 N N . VAL A 1 129 ? 2.916 -22.438 -1.762 1 98.75 129 VAL A N 1
ATOM 987 C CA . VAL A 1 129 ? 2.555 -22.953 -3.076 1 98.75 129 VAL A CA 1
ATOM 988 C C . VAL A 1 129 ? 3.74 -22.828 -4.027 1 98.75 129 VAL A C 1
ATOM 990 O O . VAL A 1 129 ? 4.176 -21.703 -4.336 1 98.75 129 VAL A O 1
ATOM 993 N N . LEU A 1 130 ? 4.297 -23.906 -4.496 1 98.69 130 LEU A N 1
ATOM 994 C CA . LEU A 1 130 ? 5.496 -23.938 -5.332 1 98.69 130 LEU A CA 1
ATOM 995 C C . LEU A 1 130 ? 6.641 -23.172 -4.672 1 98.69 130 LEU A C 1
ATOM 997 O O . LEU A 1 130 ? 7.359 -22.438 -5.34 1 98.69 130 LEU A O 1
ATOM 1001 N N . ALA A 1 131 ? 6.797 -23.359 -3.367 1 98.56 131 ALA A N 1
ATOM 1002 C CA . ALA A 1 131 ? 7.727 -22.594 -2.549 1 98.56 131 ALA A CA 1
ATOM 1003 C C . ALA A 1 131 ? 9.156 -22.703 -3.078 1 98.56 131 ALA A C 1
ATOM 1005 O O . ALA A 1 131 ? 9.875 -21.703 -3.145 1 98.56 131 ALA A O 1
ATOM 1006 N N . GLU A 1 132 ? 9.57 -23.828 -3.469 1 98.5 132 GLU A N 1
ATOM 1007 C CA . GLU A 1 132 ? 10.945 -24.047 -3.924 1 98.5 132 GLU A CA 1
ATOM 1008 C C . GLU A 1 132 ? 11.211 -23.297 -5.23 1 98.5 132 GLU A C 1
ATOM 1010 O O . GLU A 1 132 ? 12.266 -22.688 -5.395 1 98.5 132 GLU A O 1
ATOM 1015 N N . ASP A 1 133 ? 10.312 -23.391 -6.18 1 98.69 133 ASP A N 1
ATOM 1016 C CA . ASP A 1 133 ? 10.445 -22.672 -7.441 1 98.69 133 ASP A CA 1
ATOM 1017 C C . ASP A 1 133 ? 10.484 -21.156 -7.207 1 98.69 133 ASP A C 1
ATOM 1019 O O . ASP A 1 133 ? 11.289 -20.453 -7.82 1 98.69 133 ASP A O 1
ATOM 1023 N N . CYS A 1 134 ? 9.586 -20.719 -6.324 1 98.75 134 CYS A N 1
ATOM 1024 C CA . CYS A 1 134 ? 9.516 -19.297 -6.008 1 98.75 134 CYS A CA 1
ATOM 1025 C C . CYS A 1 134 ? 10.797 -18.828 -5.336 1 98.75 134 CYS A C 1
ATOM 1027 O O . CYS A 1 134 ? 11.289 -17.734 -5.633 1 98.75 134 CYS A O 1
ATOM 1029 N N . ARG A 1 135 ? 11.344 -19.594 -4.453 1 98.5 135 ARG A N 1
ATOM 1030 C CA . ARG A 1 135 ? 12.602 -19.266 -3.793 1 98.5 135 ARG A CA 1
ATOM 1031 C C . ARG A 1 135 ? 13.758 -19.25 -4.789 1 98.5 135 ARG A C 1
ATOM 1033 O O . ARG A 1 135 ? 14.633 -18.375 -4.715 1 98.5 135 ARG A O 1
ATOM 1040 N N . ARG A 1 136 ? 13.758 -20.141 -5.672 1 98.38 136 ARG A N 1
ATOM 1041 C CA . ARG A 1 136 ? 14.852 -20.297 -6.633 1 98.38 136 ARG A CA 1
ATOM 1042 C C . ARG A 1 136 ? 14.969 -19.062 -7.527 1 98.38 136 ARG A C 1
ATOM 1044 O O . ARG A 1 136 ? 16.078 -18.609 -7.812 1 98.38 136 ARG A O 1
ATOM 1051 N N . VAL A 1 137 ? 13.859 -18.578 -8.023 1 98.31 137 VAL A N 1
ATOM 1052 C CA . VAL A 1 137 ? 13.906 -17.422 -8.898 1 98.31 137 VAL A CA 1
ATOM 1053 C C . VAL A 1 137 ? 14.531 -16.234 -8.164 1 98.31 137 VAL A C 1
ATOM 1055 O O . VAL A 1 137 ? 15.281 -15.461 -8.75 1 98.31 137 VAL A O 1
ATOM 1058 N N . LEU A 1 138 ? 14.25 -16.109 -6.844 1 98.06 138 LEU A N 1
ATOM 1059 C CA . LEU A 1 138 ? 14.828 -15.039 -6.027 1 98.06 138 LEU A CA 1
ATOM 1060 C C . LEU A 1 138 ? 16.328 -15.266 -5.816 1 98.06 138 LEU A C 1
ATOM 1062 O O . LEU A 1 138 ? 17.125 -14.359 -6.031 1 98.06 138 LEU A O 1
ATOM 1066 N N . THR A 1 139 ? 16.656 -16.484 -5.453 1 97.69 139 THR A N 1
ATOM 1067 C CA . THR A 1 139 ? 18.047 -16.828 -5.172 1 97.69 139 THR A CA 1
ATOM 1068 C C . THR A 1 139 ? 18.922 -16.625 -6.414 1 97.69 139 THR A C 1
ATOM 1070 O O . THR A 1 139 ? 20.016 -16.078 -6.332 1 97.69 139 THR A O 1
ATOM 1073 N N . ASP A 1 140 ? 18.422 -17.094 -7.5 1 97.69 140 ASP A N 1
ATOM 1074 C CA . ASP A 1 140 ? 19.156 -16.953 -8.758 1 97.69 140 ASP A CA 1
ATOM 1075 C C . ASP A 1 140 ? 19.359 -15.477 -9.109 1 97.69 140 ASP A C 1
ATOM 1077 O O . ASP A 1 140 ? 20.438 -15.102 -9.578 1 97.69 140 ASP A O 1
ATOM 1081 N N . PHE A 1 141 ? 18.438 -14.672 -8.945 1 98 141 PHE A N 1
ATOM 1082 C CA . PHE A 1 141 ? 18.5 -13.242 -9.242 1 98 141 PHE A CA 1
ATOM 1083 C C . PHE A 1 141 ? 19.594 -12.578 -8.422 1 98 141 PHE A C 1
ATOM 1085 O O . PHE A 1 141 ? 20.438 -11.859 -8.969 1 98 141 PHE A O 1
ATOM 1092 N N . PHE A 1 142 ? 19.625 -12.797 -7.082 1 95.81 142 PHE A N 1
ATOM 1093 C CA . PHE A 1 142 ? 20.562 -12.109 -6.207 1 95.81 142 PHE A CA 1
ATOM 1094 C C . PHE A 1 142 ? 21.969 -12.641 -6.402 1 95.81 142 PHE A C 1
ATOM 1096 O O . PHE A 1 142 ? 22.953 -11.906 -6.242 1 95.81 142 PHE A O 1
ATOM 1103 N N . ARG A 1 143 ? 22.047 -13.953 -6.805 1 94.81 143 ARG A N 1
ATOM 1104 C CA . ARG A 1 143 ? 23.344 -14.531 -7.133 1 94.81 143 ARG A CA 1
ATOM 1105 C C . ARG A 1 143 ? 23.938 -13.867 -8.367 1 94.81 143 ARG A C 1
ATOM 1107 O O . ARG A 1 143 ? 25.156 -13.672 -8.453 1 94.81 143 ARG A O 1
ATOM 1114 N N . ASN A 1 144 ? 23.109 -13.508 -9.25 1 92.25 144 ASN A N 1
ATOM 1115 C CA . ASN A 1 144 ? 23.547 -12.953 -10.516 1 92.25 144 ASN A CA 1
ATOM 1116 C C . ASN A 1 144 ? 23.844 -11.461 -10.406 1 92.25 144 ASN A C 1
ATOM 1118 O O . ASN A 1 144 ? 24.484 -10.883 -11.281 1 92.25 144 ASN A O 1
ATOM 1122 N N . LEU A 1 145 ? 23.266 -10.703 -9.406 1 86.5 145 LEU A N 1
ATOM 1123 C CA . LEU A 1 145 ? 23.578 -9.289 -9.195 1 86.5 145 LEU A CA 1
ATOM 1124 C C . LEU A 1 145 ? 25.016 -9.133 -8.688 1 86.5 145 LEU A C 1
ATOM 1126 O O . LEU A 1 145 ? 25.625 -8.086 -8.898 1 86.5 145 LEU A O 1
ATOM 1130 N N . ARG A 1 146 ? 25.578 -10.172 -8 1 64.94 146 ARG A N 1
ATOM 1131 C CA . ARG A 1 146 ? 26.953 -10.117 -7.5 1 64.94 146 ARG A CA 1
ATOM 1132 C C . ARG A 1 146 ? 27.953 -10.508 -8.586 1 64.94 146 ARG A C 1
ATOM 1134 O O . ARG A 1 146 ? 27.625 -11.289 -9.477 1 64.94 146 ARG A O 1
ATOM 1141 N N . MET B 1 1 ? 5.785 24.969 12.977 1 88.38 1 MET B N 1
ATOM 1142 C CA . MET B 1 1 ? 6.164 24.516 11.641 1 88.38 1 MET B CA 1
ATOM 1143 C C . MET B 1 1 ? 5.398 23.266 11.25 1 88.38 1 MET B C 1
ATOM 1145 O O . MET B 1 1 ? 4.734 23.234 10.211 1 88.38 1 MET B O 1
ATOM 1149 N N . HIS B 1 2 ? 5.105 22.359 12.148 1 94.44 2 HIS B N 1
ATOM 1150 C CA . HIS B 1 2 ? 4.395 21.125 11.852 1 94.44 2 HIS B CA 1
ATOM 1151 C C . HIS B 1 2 ? 2.9 21.375 11.68 1 94.44 2 HIS B C 1
ATOM 1153 O O . HIS B 1 2 ? 2.268 20.797 10.797 1 94.44 2 HIS B O 1
ATOM 1159 N N . GLU B 1 3 ? 2.432 22.328 12.414 1 98.19 3 GLU B N 1
ATOM 1160 C CA . GLU B 1 3 ? 1.012 22.656 12.312 1 98.19 3 GLU B CA 1
ATOM 1161 C C . GLU B 1 3 ? 0.684 23.281 10.961 1 98.19 3 GLU B C 1
ATOM 1163 O O . GLU B 1 3 ? -0.407 23.078 10.422 1 98.19 3 GLU B O 1
ATOM 1168 N N . GLU B 1 4 ? 1.608 24.031 10.445 1 98.31 4 GLU B N 1
ATOM 1169 C CA . GLU B 1 4 ? 1.382 24.672 9.148 1 98.31 4 GLU B CA 1
ATOM 1170 C C . GLU B 1 4 ? 1.235 23.625 8.047 1 98.31 4 GLU B C 1
ATOM 1172 O O . GLU B 1 4 ? 0.347 23.719 7.199 1 98.31 4 GLU B O 1
ATOM 1177 N N . TYR B 1 5 ? 2.084 22.609 8.039 1 98.81 5 TYR B N 1
ATOM 1178 C CA . TYR B 1 5 ? 1.996 21.547 7.043 1 98.81 5 TYR B CA 1
ATOM 1179 C C . TYR B 1 5 ? 0.741 20.719 7.254 1 98.81 5 TYR B C 1
ATOM 1181 O O . TYR B 1 5 ? 0.108 20.281 6.289 1 98.81 5 TYR B O 1
ATOM 1189 N N . MET B 1 6 ? 0.382 20.516 8.555 1 98.94 6 MET B N 1
ATOM 1190 C CA . MET B 1 6 ? -0.843 19.781 8.828 1 98.94 6 MET B CA 1
ATOM 1191 C C . MET B 1 6 ? -2.066 20.531 8.328 1 98.94 6 MET B C 1
ATOM 1193 O O . MET B 1 6 ? -3.023 19.938 7.84 1 98.94 6 MET B O 1
ATOM 1197 N N . ARG B 1 7 ? -2.012 21.844 8.43 1 98.94 7 ARG B N 1
ATOM 1198 C CA . ARG B 1 7 ? -3.111 22.641 7.906 1 98.94 7 ARG B CA 1
ATOM 1199 C C . ARG B 1 7 ? -3.221 22.516 6.391 1 98.94 7 ARG B C 1
ATOM 1201 O O . ARG B 1 7 ? -4.32 22.531 5.836 1 98.94 7 ARG B O 1
ATOM 1208 N N . GLN B 1 8 ? -2.076 22.375 5.727 1 98.88 8 GLN B N 1
ATOM 1209 C CA . GLN B 1 8 ? -2.092 22.125 4.289 1 98.88 8 GLN B CA 1
ATOM 1210 C C . GLN B 1 8 ? -2.695 20.766 3.977 1 98.88 8 GLN B C 1
ATOM 1212 O O . GLN B 1 8 ? -3.467 20.625 3.025 1 98.88 8 GLN B O 1
ATOM 1217 N N . ALA B 1 9 ? -2.344 19.766 4.781 1 98.94 9 ALA B N 1
ATOM 1218 C CA . ALA B 1 9 ? -2.963 18.453 4.641 1 98.94 9 ALA B CA 1
ATOM 1219 C C . ALA B 1 9 ? -4.465 18.516 4.898 1 98.94 9 ALA B C 1
ATOM 1221 O O . ALA B 1 9 ? -5.254 17.891 4.188 1 98.94 9 ALA B O 1
ATOM 1222 N N . LEU B 1 10 ? -4.848 19.297 5.879 1 98.94 10 LEU B N 1
ATOM 1223 C CA . LEU B 1 10 ? -6.254 19.469 6.234 1 98.94 10 LEU B CA 1
ATOM 1224 C C . LEU B 1 10 ? -7.031 20.094 5.082 1 98.94 10 LEU B C 1
ATOM 1226 O O . LEU B 1 10 ? -8.188 19.719 4.832 1 98.94 10 LEU B O 1
ATOM 1230 N N . ALA B 1 11 ? -6.441 21.047 4.391 1 98.94 11 ALA B N 1
ATOM 1231 C CA . ALA B 1 11 ? -7.082 21.641 3.219 1 98.94 11 ALA B CA 1
ATOM 1232 C C . ALA B 1 11 ? -7.367 20.578 2.156 1 98.94 11 ALA B C 1
ATOM 1234 O O . ALA B 1 11 ? -8.43 20.594 1.525 1 98.94 11 ALA B O 1
ATOM 1235 N N . LEU B 1 12 ? -6.449 19.656 1.974 1 98.94 12 LEU B N 1
ATOM 1236 C CA . LEU B 1 12 ? -6.641 18.562 1.032 1 98.94 12 LEU B CA 1
ATOM 1237 C C . LEU B 1 12 ? -7.746 17.625 1.505 1 98.94 12 LEU B C 1
ATOM 1239 O O . LEU B 1 12 ? -8.539 17.141 0.697 1 98.94 12 LEU B O 1
ATOM 1243 N N . ALA B 1 13 ? -7.785 17.359 2.812 1 98.94 13 ALA B N 1
ATOM 1244 C CA . ALA B 1 13 ? -8.859 16.547 3.381 1 98.94 13 ALA B CA 1
ATOM 1245 C C . ALA B 1 13 ? -10.227 17.172 3.107 1 98.94 13 ALA B C 1
ATOM 1247 O O . ALA B 1 13 ? -11.172 16.469 2.744 1 98.94 13 ALA B O 1
ATOM 1248 N N . GLN B 1 14 ? -10.297 18.453 3.273 1 98.69 14 GLN B N 1
ATOM 1249 C CA . GLN B 1 14 ? -11.539 19.172 3.016 1 98.69 14 GLN B CA 1
ATOM 1250 C C . GLN B 1 14 ? -11.93 19.094 1.543 1 98.69 14 GLN B C 1
ATOM 1252 O O . GLN B 1 14 ? -13.109 18.969 1.213 1 98.69 14 GLN B O 1
ATOM 1257 N N . GLU B 1 15 ? -10.961 19.203 0.681 1 98.75 15 GLU B N 1
ATOM 1258 C CA . GLU B 1 15 ? -11.219 19.016 -0.745 1 98.75 15 GLU B CA 1
ATOM 1259 C C . GLU B 1 15 ? -11.797 17.625 -1.027 1 98.75 15 GLU B C 1
ATOM 1261 O O . GLU B 1 15 ? -12.711 17.484 -1.836 1 98.75 15 GLU B O 1
ATOM 1266 N N . ALA B 1 16 ? -11.203 16.609 -0.395 1 98.81 16 ALA B N 1
ATOM 1267 C CA . ALA B 1 16 ? -11.742 15.258 -0.542 1 98.81 16 ALA B CA 1
ATOM 1268 C C . ALA B 1 16 ? -13.203 15.195 -0.127 1 98.81 16 ALA B C 1
ATOM 1270 O O . ALA B 1 16 ? -14.039 14.656 -0.851 1 98.81 16 ALA B O 1
ATOM 1271 N N . ALA B 1 17 ? -13.508 15.797 0.967 1 98.38 17 ALA B N 1
ATOM 1272 C CA . ALA B 1 17 ? -14.883 15.82 1.47 1 98.38 17 ALA B CA 1
ATOM 1273 C C . ALA B 1 17 ? -15.828 16.453 0.458 1 98.38 17 ALA B C 1
ATOM 1275 O O . ALA B 1 17 ? -16.938 15.961 0.228 1 98.38 17 ALA B O 1
ATOM 1276 N N . ALA B 1 18 ? -15.383 17.531 -0.106 1 97.56 18 ALA B N 1
ATOM 1277 C CA . ALA B 1 18 ? -16.188 18.266 -1.066 1 97.56 18 ALA B CA 1
ATOM 1278 C C . ALA B 1 18 ? -16.516 17.422 -2.291 1 97.56 18 ALA B C 1
ATOM 1280 O O . ALA B 1 18 ? -17.484 17.688 -3.002 1 97.56 18 ALA B O 1
ATOM 1281 N N . HIS B 1 19 ? -15.766 16.375 -2.51 1 97.56 19 HIS B N 1
ATOM 1282 C CA . HIS B 1 19 ? -15.969 15.5 -3.656 1 97.56 19 HIS B CA 1
ATOM 1283 C C . HIS B 1 19 ? -16.578 14.172 -3.227 1 97.56 19 HIS B C 1
ATOM 1285 O O . HIS B 1 19 ? -16.5 13.188 -3.963 1 97.56 19 HIS B O 1
ATOM 1291 N N . GLY B 1 20 ? -17 14.094 -2.014 1 97.25 20 GLY B N 1
ATOM 1292 C CA . GLY B 1 20 ? -17.703 12.914 -1.541 1 97.25 20 GLY B CA 1
ATOM 1293 C C . GLY B 1 20 ? -16.766 11.805 -1.088 1 97.25 20 GLY B C 1
ATOM 1294 O O . GLY B 1 20 ? -17.188 10.656 -0.965 1 97.25 20 GLY B O 1
ATOM 1295 N N . GLU B 1 21 ? -15.539 12.125 -0.891 1 98.44 21 GLU B N 1
ATOM 1296 C CA . GLU B 1 21 ? -14.531 11.18 -0.417 1 98.44 21 GLU B CA 1
ATOM 1297 C C . GLU B 1 21 ? -14.312 11.312 1.087 1 98.44 21 GLU B C 1
ATOM 1299 O O . GLU B 1 21 ? -14.398 12.414 1.637 1 98.44 21 GLU B O 1
ATOM 1304 N N . VAL B 1 22 ? -14.008 10.109 1.809 1 98.44 22 VAL B N 1
ATOM 1305 C CA . VAL B 1 22 ? -13.578 10.211 3.199 1 98.44 22 VAL B CA 1
ATOM 1306 C C . VAL B 1 22 ? -12.461 11.242 3.322 1 98.44 22 VAL B C 1
ATOM 1308 O O . VAL B 1 22 ? -11.469 11.188 2.59 1 98.44 22 VAL B O 1
ATOM 1311 N N . PRO B 1 23 ? -12.602 12.188 4.188 1 98.81 23 PRO B N 1
ATOM 1312 C CA . PRO B 1 23 ? -11.711 13.352 4.207 1 98.81 23 PRO B CA 1
ATOM 1313 C C . PRO B 1 23 ? -10.359 13.047 4.852 1 98.81 23 PRO B C 1
ATOM 1315 O O . PRO B 1 23 ? -10.188 13.242 6.059 1 98.81 23 PRO B O 1
ATOM 1318 N N . VAL B 1 24 ? -9.43 12.688 4.117 1 98.94 24 VAL B N 1
ATOM 1319 C CA . VAL B 1 24 ? -8.047 12.5 4.527 1 98.94 24 VAL B CA 1
ATOM 1320 C C . VAL B 1 24 ? -7.117 13.227 3.559 1 98.94 24 VAL B C 1
ATOM 1322 O O . VAL B 1 24 ? -7.316 13.18 2.344 1 98.94 24 VAL B O 1
ATOM 1325 N N . GLY B 1 25 ? -6.195 13.938 4.051 1 98.94 25 GLY B N 1
ATOM 1326 C CA . GLY B 1 25 ? -5.188 14.648 3.279 1 98.94 25 GLY B CA 1
ATOM 1327 C C . GLY B 1 25 ? -3.773 14.406 3.777 1 98.94 25 GLY B C 1
ATOM 1328 O O . GLY B 1 25 ? -3.57 14.078 4.949 1 98.94 25 GLY B O 1
ATOM 1329 N N . CYS B 1 26 ? -2.828 14.539 2.885 1 99 26 CYS B N 1
ATOM 1330 C CA . CYS B 1 26 ? -1.43 14.25 3.186 1 99 26 CYS B CA 1
ATOM 1331 C C . CYS B 1 26 ? -0.501 15.156 2.383 1 99 26 CYS B C 1
ATOM 1333 O O . CYS B 1 26 ? -0.757 15.43 1.208 1 99 26 CYS B O 1
ATOM 1335 N N . VAL B 1 27 ? 0.568 15.617 3.014 1 99 27 VAL B N 1
ATOM 1336 C CA . VAL B 1 27 ? 1.643 16.281 2.295 1 99 27 VAL B CA 1
ATOM 1337 C C . VAL B 1 27 ? 2.99 15.695 2.703 1 99 27 VAL B C 1
ATOM 1339 O O . VAL B 1 27 ? 3.143 15.195 3.818 1 99 27 VAL B O 1
ATOM 1342 N N . ILE B 1 28 ? 3.881 15.664 1.825 1 99 28 ILE B N 1
ATOM 1343 C CA . ILE B 1 28 ? 5.262 15.258 2.057 1 99 28 ILE B CA 1
ATOM 1344 C C . ILE B 1 28 ? 6.195 16.438 1.819 1 99 28 ILE B C 1
ATOM 1346 O O . ILE B 1 28 ? 6.09 17.125 0.802 1 99 28 ILE B O 1
ATOM 1350 N N . VAL B 1 29 ? 7.082 16.688 2.775 1 98.94 29 VAL B N 1
ATOM 1351 C CA . VAL B 1 29 ? 7.922 17.891 2.771 1 98.94 29 VAL B CA 1
ATOM 1352 C C . VAL B 1 29 ? 9.391 17.484 2.705 1 98.94 29 VAL B C 1
ATOM 1354 O O . VAL B 1 29 ? 9.812 16.516 3.365 1 98.94 29 VAL B O 1
ATOM 1357 N N . ARG B 1 30 ? 10.156 18.094 1.879 1 98.81 30 ARG B N 1
ATOM 1358 C CA . ARG B 1 30 ? 11.609 17.984 1.79 1 98.81 30 ARG B CA 1
ATOM 1359 C C . ARG B 1 30 ? 12.266 19.359 1.815 1 98.81 30 ARG B C 1
ATOM 1361 O O . ARG B 1 30 ? 11.969 20.203 0.979 1 98.81 30 ARG B O 1
ATOM 1368 N N . GLU B 1 31 ? 13.094 19.625 2.719 1 97.5 31 GLU B N 1
ATOM 1369 C CA . GLU B 1 31 ? 13.828 20.875 2.828 1 97.5 31 GLU B CA 1
ATOM 1370 C C . GLU B 1 31 ? 12.883 22.078 2.803 1 97.5 31 GLU B C 1
ATOM 1372 O O . GLU B 1 31 ? 13.102 23.031 2.055 1 97.5 31 GLU B O 1
ATOM 1377 N N . GLY B 1 32 ? 11.836 21.891 3.5 1 97.62 32 GLY B N 1
ATOM 1378 C CA . GLY B 1 32 ? 10.898 22.984 3.695 1 97.62 32 GLY B CA 1
ATOM 1379 C C . GLY B 1 32 ? 9.938 23.172 2.535 1 97.62 32 GLY B C 1
ATOM 1380 O O . GLY B 1 32 ? 9.078 24.047 2.57 1 97.62 32 GLY B O 1
ATOM 1381 N N . GLN B 1 33 ? 10.023 22.297 1.567 1 98.38 33 GLN B N 1
ATOM 1382 C CA . GLN B 1 33 ? 9.148 22.391 0.399 1 98.38 33 GLN B CA 1
ATOM 1383 C C . GLN B 1 33 ? 8.242 21.172 0.295 1 98.38 33 GLN B C 1
ATOM 1385 O O . GLN B 1 33 ? 8.68 20.047 0.539 1 98.38 33 GLN B O 1
ATOM 1390 N N . ILE B 1 34 ? 7.023 21.453 -0.034 1 98.88 34 ILE B N 1
ATOM 1391 C CA . ILE B 1 34 ? 6.109 20.328 -0.266 1 98.88 34 ILE B CA 1
ATOM 1392 C C . ILE B 1 34 ? 6.414 19.688 -1.613 1 98.88 34 ILE B C 1
ATOM 1394 O O . ILE B 1 34 ? 6.355 20.344 -2.654 1 98.88 34 ILE B O 1
ATOM 1398 N N . VAL B 1 35 ? 6.723 18.391 -1.597 1 98.94 35 VAL B N 1
ATOM 1399 C CA . VAL B 1 35 ? 7.094 17.703 -2.824 1 98.94 35 VAL B CA 1
ATOM 1400 C C . VAL B 1 35 ? 6.027 16.672 -3.176 1 98.94 35 VAL B C 1
ATOM 1402 O O . VAL B 1 35 ? 6.051 16.094 -4.262 1 98.94 35 VAL B O 1
ATOM 1405 N N . GLY B 1 36 ? 5.09 16.422 -2.309 1 98.94 36 GLY B N 1
ATOM 1406 C CA . GLY B 1 36 ? 3.973 15.516 -2.537 1 98.94 36 GLY B CA 1
ATOM 1407 C C . GLY B 1 36 ? 2.695 15.969 -1.854 1 98.94 36 GLY B C 1
ATOM 1408 O O . GLY B 1 36 ? 2.73 16.469 -0.725 1 98.94 36 GLY B O 1
ATOM 1409 N N . ARG B 1 37 ? 1.659 15.867 -2.543 1 98.94 37 ARG B N 1
ATOM 1410 C CA . ARG B 1 37 ? 0.312 16.141 -2.051 1 98.94 37 ARG B CA 1
ATOM 1411 C C . ARG B 1 37 ? -0.649 15.023 -2.445 1 98.94 37 ARG B C 1
ATOM 1413 O O . ARG B 1 37 ? -0.571 14.492 -3.555 1 98.94 37 ARG B O 1
ATOM 1420 N N . GLY B 1 38 ? -1.537 14.727 -1.503 1 98.88 38 GLY B N 1
ATOM 1421 C CA . GLY B 1 38 ? -2.555 13.734 -1.811 1 98.88 38 GLY B CA 1
ATOM 1422 C C . GLY B 1 38 ? -3.795 13.859 -0.947 1 98.88 38 GLY B C 1
ATOM 1423 O O . GLY B 1 38 ? -3.705 14.219 0.229 1 98.88 38 GLY B O 1
ATOM 1424 N N . ARG B 1 39 ? -4.902 13.625 -1.525 1 98.94 39 ARG B N 1
ATOM 1425 C CA . ARG B 1 39 ? -6.16 13.414 -0.817 1 98.94 39 ARG B CA 1
ATOM 1426 C C . ARG B 1 39 ? -6.773 12.07 -1.187 1 98.94 39 ARG B C 1
ATOM 1428 O O . ARG B 1 39 ? -6.457 11.5 -2.234 1 98.94 39 ARG B O 1
ATOM 1435 N N . ASN B 1 40 ? -7.602 11.578 -0.279 1 98.81 40 ASN B N 1
ATOM 1436 C CA . ASN B 1 40 ? -8.32 10.352 -0.596 1 98.81 40 ASN B CA 1
ATOM 1437 C C . ASN B 1 40 ? -9.141 10.492 -1.872 1 98.81 40 ASN B C 1
ATOM 1439 O O . ASN B 1 40 ? -9.812 11.508 -2.074 1 98.81 40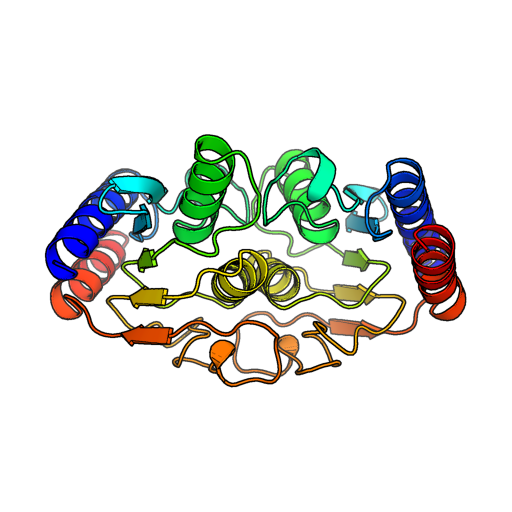 ASN B O 1
ATOM 1443 N N . ARG B 1 41 ? -9.016 9.5 -2.787 1 98.69 41 ARG B N 1
ATOM 1444 C CA . ARG B 1 41 ? -9.727 9.5 -4.062 1 98.69 41 ARG B CA 1
ATOM 1445 C C . ARG B 1 41 ? -10.25 8.109 -4.395 1 98.69 41 ARG B C 1
ATOM 1447 O O . ARG B 1 41 ? -10.453 7.777 -5.566 1 98.69 41 ARG B O 1
ATOM 1454 N N . ARG B 1 42 ? -10.43 7.277 -3.443 1 98.62 42 ARG B N 1
ATOM 1455 C CA . ARG B 1 42 ? -10.758 5.871 -3.654 1 98.62 42 ARG B CA 1
ATOM 1456 C C . ARG B 1 42 ? -12.055 5.727 -4.449 1 98.62 42 ARG B C 1
ATOM 1458 O O . ARG B 1 42 ? -12.102 4.98 -5.43 1 98.62 42 ARG B O 1
ATOM 1465 N N . GLU B 1 43 ? -13.094 6.418 -4.09 1 97.75 43 GLU B N 1
ATOM 1466 C CA . GLU B 1 43 ? -14.375 6.316 -4.773 1 97.75 43 GLU B CA 1
ATOM 1467 C C . GLU B 1 43 ? -14.328 6.969 -6.148 1 97.75 43 GLU B C 1
ATOM 1469 O O . GLU B 1 43 ? -14.922 6.469 -7.102 1 97.75 43 GLU B O 1
ATOM 1474 N N . GLU B 1 44 ? -13.633 8.07 -6.215 1 97.88 44 GLU B N 1
ATOM 1475 C CA . GLU B 1 44 ? -13.492 8.797 -7.473 1 97.88 44 GLU B CA 1
ATOM 1476 C C . GLU B 1 44 ? -12.781 7.949 -8.523 1 97.88 44 GLU B C 1
ATOM 1478 O O . GLU B 1 44 ? -13.211 7.891 -9.68 1 97.88 44 GLU B O 1
ATOM 1483 N N . LYS B 1 45 ? -11.711 7.191 -8.125 1 98.31 45 LYS B N 1
ATOM 1484 C CA . LYS B 1 45 ? -10.852 6.484 -9.062 1 98.31 45 LYS B CA 1
ATOM 1485 C C . LYS B 1 45 ? -11.188 4.996 -9.109 1 98.31 45 LYS B C 1
ATOM 1487 O O . LYS B 1 45 ? -10.773 4.285 -10.023 1 98.31 45 LYS B O 1
ATOM 1492 N N . GLN B 1 46 ? -11.867 4.57 -8.102 1 98.56 46 GLN B N 1
ATOM 1493 C CA . GLN B 1 46 ? -12.188 3.154 -7.945 1 98.56 46 GLN B CA 1
ATOM 1494 C C . GLN B 1 46 ? -10.914 2.309 -7.914 1 98.56 46 GLN B C 1
ATOM 1496 O O . GLN B 1 46 ? -10.859 1.233 -8.516 1 98.56 46 GLN B O 1
ATOM 1501 N N . HIS B 1 47 ? -9.867 2.863 -7.305 1 98.75 47 HIS B N 1
ATOM 1502 C CA . HIS B 1 47 ? -8.609 2.174 -7.051 1 98.75 47 HIS B CA 1
ATOM 1503 C C . HIS B 1 47 ? -8.391 1.965 -5.555 1 98.75 47 HIS B C 1
ATOM 1505 O O . HIS B 1 47 ? -8.438 2.92 -4.777 1 98.75 47 HIS B O 1
ATOM 1511 N N . THR B 1 48 ? -8.125 0.747 -5.199 1 98.81 48 THR B N 1
ATOM 1512 C CA . THR B 1 48 ? -7.922 0.363 -3.809 1 98.81 48 THR B CA 1
ATOM 1513 C C . THR B 1 48 ? -6.871 1.252 -3.152 1 98.81 48 THR B C 1
ATOM 1515 O O . THR B 1 48 ? -7.016 1.644 -1.992 1 98.81 48 THR B O 1
ATOM 1518 N N . SER B 1 49 ? -5.812 1.641 -3.863 1 98.69 49 SER B N 1
ATOM 1519 C CA . SER B 1 49 ? -4.641 2.277 -3.268 1 98.69 49 SER B CA 1
ATOM 1520 C C . SER B 1 49 ? -4.758 3.797 -3.311 1 98.69 49 SER B C 1
ATOM 1522 O O . SER B 1 49 ? -3.822 4.508 -2.932 1 98.69 49 SER B O 1
ATOM 1524 N N . SER B 1 50 ? -5.934 4.332 -3.699 1 98.75 50 SER B N 1
ATOM 1525 C CA . SER B 1 50 ? -6.043 5.777 -3.857 1 98.75 50 SER B CA 1
ATOM 1526 C C . SER B 1 50 ? -6.32 6.461 -2.523 1 98.75 50 SER B C 1
ATOM 1528 O O . SER B 1 50 ? -7.266 7.246 -2.404 1 98.75 50 SER B O 1
ATOM 1530 N N . HIS B 1 51 ? -5.512 6.148 -1.547 1 98.94 51 HIS B N 1
ATOM 1531 C CA . HIS B 1 51 ? -5.484 6.852 -0.268 1 98.94 51 HIS B CA 1
ATOM 1532 C C . HIS B 1 51 ? -4.625 8.109 -0.346 1 98.94 51 HIS B C 1
ATOM 1534 O O . HIS B 1 51 ? -3.766 8.227 -1.221 1 98.94 51 HIS B O 1
ATOM 1540 N N . ALA B 1 52 ? -4.82 9.023 0.539 1 98.94 52 ALA B N 1
ATOM 1541 C CA . ALA B 1 52 ? -4.109 10.297 0.562 1 98.94 52 ALA B CA 1
ATOM 1542 C C . ALA B 1 52 ? -2.6 10.086 0.617 1 98.94 52 ALA B C 1
ATOM 1544 O O . ALA B 1 52 ? -1.853 10.695 -0.151 1 98.94 52 ALA B O 1
ATOM 1545 N N . GLU B 1 53 ? -2.129 9.211 1.526 1 99 53 GLU B N 1
ATOM 1546 C CA . GLU B 1 53 ? -0.702 8.961 1.696 1 99 53 GLU B CA 1
ATOM 1547 C C . GLU B 1 53 ? -0.093 8.367 0.428 1 99 53 GLU B C 1
ATOM 1549 O O . GLU B 1 53 ? 1 8.758 0.016 1 99 53 GLU B O 1
ATOM 1554 N N . MET B 1 54 ? -0.809 7.414 -0.173 1 98.94 54 MET B N 1
ATOM 1555 C CA . MET B 1 54 ? -0.309 6.766 -1.384 1 98.94 54 MET B CA 1
ATOM 1556 C C . MET B 1 54 ? -0.186 7.77 -2.525 1 98.94 54 MET B C 1
ATOM 1558 O O . MET B 1 54 ? 0.798 7.758 -3.266 1 98.94 54 MET B O 1
ATOM 1562 N N . GLU B 1 55 ? -1.187 8.633 -2.664 1 98.88 55 GLU B N 1
ATOM 1563 C CA . GLU B 1 55 ? -1.142 9.672 -3.689 1 98.88 55 GLU B CA 1
ATOM 1564 C C . GLU B 1 55 ? 0.022 10.633 -3.455 1 98.88 55 GLU B C 1
ATOM 1566 O O . GLU B 1 55 ? 0.705 11.031 -4.398 1 98.88 55 GLU B O 1
ATOM 1571 N N . ALA B 1 56 ? 0.209 11.031 -2.217 1 99 56 ALA B N 1
ATOM 1572 C CA . ALA B 1 56 ? 1.297 11.945 -1.877 1 99 56 ALA B CA 1
ATOM 1573 C C . ALA B 1 56 ? 2.656 11.312 -2.154 1 99 56 ALA B C 1
ATOM 1575 O O . ALA B 1 56 ? 3.553 11.961 -2.697 1 99 56 ALA B O 1
ATOM 1576 N N . ILE B 1 57 ? 2.832 10.039 -1.796 1 98.94 57 ILE B N 1
ATOM 1577 C CA . ILE B 1 57 ? 4.086 9.328 -2.012 1 98.94 57 ILE B CA 1
ATOM 1578 C C . ILE B 1 57 ? 4.363 9.219 -3.51 1 98.94 57 ILE B C 1
ATOM 1580 O O . ILE B 1 57 ? 5.488 9.445 -3.957 1 98.94 57 ILE B O 1
ATOM 1584 N N . ARG B 1 58 ? 3.34 8.883 -4.258 1 98.88 58 ARG B N 1
ATOM 1585 C CA . ARG B 1 58 ? 3.506 8.797 -5.703 1 98.88 58 ARG B CA 1
ATOM 1586 C C . ARG B 1 58 ? 4.008 10.117 -6.277 1 98.88 58 ARG B C 1
ATOM 1588 O O . ARG B 1 58 ? 4.953 10.141 -7.07 1 98.88 58 ARG B O 1
ATOM 1595 N N . GLN B 1 59 ? 3.373 11.195 -5.891 1 98.94 59 GLN B N 1
ATOM 1596 C CA . GLN B 1 59 ? 3.787 12.492 -6.402 1 98.94 59 GLN B CA 1
ATOM 1597 C C . GLN B 1 59 ? 5.211 12.828 -5.969 1 98.94 59 GLN B C 1
ATOM 1599 O O . GLN B 1 59 ? 5.992 13.375 -6.754 1 98.94 59 GLN B O 1
ATOM 1604 N N . ALA B 1 60 ? 5.559 12.578 -4.723 1 98.94 60 ALA B N 1
ATOM 1605 C CA . ALA B 1 60 ? 6.918 12.82 -4.246 1 98.94 60 ALA B CA 1
ATOM 1606 C C . ALA B 1 60 ? 7.934 12.023 -5.055 1 98.94 60 ALA B C 1
ATOM 1608 O O . ALA B 1 60 ? 8.992 12.539 -5.422 1 98.94 60 ALA B O 1
ATOM 1609 N N . ASN B 1 61 ? 7.59 10.703 -5.301 1 98.94 61 ASN B N 1
ATOM 1610 C CA . ASN B 1 61 ? 8.453 9.875 -6.145 1 98.94 61 ASN B CA 1
ATOM 1611 C C . ASN B 1 61 ? 8.688 10.523 -7.504 1 98.94 61 ASN B C 1
ATOM 1613 O O . ASN B 1 61 ? 9.82 10.57 -7.988 1 98.94 61 ASN B O 1
ATOM 1617 N N . GLU B 1 62 ? 7.609 11.031 -8.102 1 98.81 62 GLU B N 1
ATOM 1618 C CA . GLU B 1 62 ? 7.688 11.641 -9.422 1 98.81 62 GLU B CA 1
ATOM 1619 C C . GLU B 1 62 ? 8.523 12.922 -9.391 1 98.81 62 GLU B C 1
ATOM 1621 O O . GLU B 1 62 ? 9.383 13.125 -10.25 1 98.81 62 GLU B O 1
ATOM 1626 N N . VAL B 1 63 ? 8.266 13.758 -8.445 1 98.75 63 VAL B N 1
ATOM 1627 C CA . VAL B 1 63 ? 8.93 15.047 -8.32 1 98.75 63 VAL B CA 1
ATOM 1628 C C . VAL B 1 63 ? 10.422 14.844 -8.07 1 98.75 63 VAL B C 1
ATOM 1630 O O . VAL B 1 63 ? 11.258 15.555 -8.633 1 98.75 63 VAL B O 1
ATOM 1633 N N . LEU B 1 64 ? 10.781 13.859 -7.262 1 98.69 64 LEU B N 1
ATOM 1634 C CA . LEU B 1 64 ? 12.164 13.68 -6.844 1 98.69 64 LEU B CA 1
ATOM 1635 C C . LEU B 1 64 ? 12.883 12.68 -7.746 1 98.69 64 LEU B C 1
ATOM 1637 O O . LEU B 1 64 ? 14.109 12.57 -7.707 1 98.69 64 LEU B O 1
ATOM 1641 N N . GLY B 1 65 ? 12.133 11.922 -8.508 1 98.62 65 GLY B N 1
ATOM 1642 C CA . GLY B 1 65 ? 12.703 11 -9.469 1 98.62 65 GLY B CA 1
ATOM 1643 C C . GLY B 1 65 ? 13.258 9.734 -8.836 1 98.62 65 GLY B C 1
ATOM 1644 O O . GLY B 1 65 ? 14.195 9.125 -9.359 1 98.62 65 GLY B O 1
ATOM 1645 N N . THR B 1 66 ? 12.719 9.414 -7.688 1 98.75 66 THR B N 1
ATOM 1646 C CA . THR B 1 66 ? 13.203 8.242 -6.961 1 98.75 66 THR B CA 1
ATOM 1647 C C . THR B 1 66 ? 12.109 7.672 -6.062 1 98.75 66 THR B C 1
ATOM 1649 O O . THR B 1 66 ? 11.242 8.406 -5.59 1 98.75 66 THR B O 1
ATOM 1652 N N . TRP B 1 67 ? 12.133 6.336 -5.879 1 98.75 67 TRP B N 1
ATOM 1653 C CA . TRP B 1 67 ? 11.203 5.688 -4.957 1 98.75 67 TRP B CA 1
ATOM 1654 C C . TRP B 1 67 ? 11.625 5.91 -3.51 1 98.75 67 TRP B C 1
ATOM 1656 O O . TRP B 1 67 ? 10.844 5.676 -2.586 1 98.75 67 TRP B O 1
ATOM 1666 N N . ARG B 1 68 ? 12.859 6.297 -3.295 1 98.62 68 ARG B N 1
ATOM 1667 C CA . ARG B 1 68 ? 13.414 6.535 -1.966 1 98.62 68 ARG B CA 1
ATOM 1668 C C . ARG B 1 68 ? 13.102 7.949 -1.486 1 98.62 68 ARG B C 1
ATOM 1670 O O . ARG B 1 68 ? 13.383 8.922 -2.186 1 98.62 68 ARG B O 1
ATOM 1677 N N . LEU B 1 69 ? 12.617 8.023 -0.298 1 98.88 69 LEU B N 1
ATOM 1678 C CA . LEU B 1 69 ? 12.242 9.32 0.252 1 98.88 69 LEU B CA 1
ATOM 1679 C C . LEU B 1 69 ? 12.906 9.555 1.607 1 98.88 69 LEU B C 1
ATOM 1681 O O . LEU B 1 69 ? 12.266 10.055 2.535 1 98.88 69 LEU B O 1
ATOM 1685 N N . ASP B 1 70 ? 14.148 9.297 1.711 1 98.19 70 ASP B N 1
ATOM 1686 C CA . ASP B 1 70 ? 14.953 9.258 2.93 1 98.19 70 ASP B CA 1
ATOM 1687 C C . ASP B 1 70 ? 15.07 10.648 3.555 1 98.19 70 ASP B C 1
ATOM 1689 O O . ASP B 1 70 ? 15.445 10.781 4.723 1 98.19 70 ASP B O 1
ATOM 1693 N N . ASP B 1 71 ? 14.781 11.703 2.889 1 98.06 71 ASP B N 1
ATOM 1694 C CA . ASP B 1 71 ? 14.969 13.055 3.404 1 98.06 71 ASP B CA 1
ATOM 1695 C C . ASP B 1 71 ? 13.648 13.812 3.463 1 98.06 71 ASP B C 1
ATOM 1697 O O . ASP B 1 71 ? 13.625 15.047 3.404 1 98.06 71 ASP B O 1
ATOM 1701 N N . CYS B 1 72 ? 12.617 13.031 3.596 1 98.88 72 CYS B N 1
ATOM 1702 C CA . CYS B 1 72 ? 11.297 13.648 3.559 1 98.88 72 CYS B CA 1
ATOM 1703 C C . CYS B 1 72 ? 10.578 13.477 4.891 1 98.88 72 CYS B C 1
ATOM 1705 O O . CYS B 1 72 ? 10.969 12.641 5.707 1 98.88 72 CYS B O 1
ATOM 1707 N N . THR B 1 73 ? 9.617 14.312 5.145 1 98.94 73 THR B N 1
ATOM 1708 C CA . THR B 1 73 ? 8.672 14.227 6.258 1 98.94 73 THR B CA 1
ATOM 1709 C C . THR B 1 73 ? 7.238 14.148 5.75 1 98.94 73 THR B C 1
ATOM 1711 O O . THR B 1 73 ? 6.852 14.891 4.848 1 98.94 73 THR B O 1
ATOM 1714 N N . LEU B 1 74 ? 6.473 13.25 6.309 1 98.94 74 LEU B N 1
ATOM 1715 C CA . LEU B 1 74 ? 5.094 13.039 5.875 1 98.94 74 LEU B CA 1
ATOM 1716 C C . LEU B 1 74 ? 4.109 13.555 6.922 1 98.94 74 LEU B C 1
ATOM 1718 O O . LEU B 1 74 ? 4.273 13.297 8.117 1 98.94 74 LEU B O 1
ATOM 1722 N N . TYR B 1 75 ? 3.15 14.344 6.52 1 99 75 TYR B N 1
ATOM 1723 C CA . TYR B 1 75 ? 2.041 14.82 7.336 1 99 75 TYR B CA 1
ATOM 1724 C C . TYR B 1 75 ? 0.71 14.297 6.809 1 99 75 TYR B C 1
ATOM 1726 O O . TYR B 1 75 ? 0.383 14.484 5.637 1 99 75 TYR B O 1
ATOM 1734 N N . VAL B 1 76 ? -0.076 13.656 7.672 1 99 76 VAL B N 1
ATOM 1735 C CA . VAL B 1 76 ? -1.358 13.117 7.238 1 99 76 VAL B CA 1
ATOM 1736 C C . VAL B 1 76 ? -2.408 13.336 8.32 1 99 76 VAL B C 1
ATOM 1738 O O . VAL B 1 76 ? -2.098 13.289 9.516 1 99 76 VAL B O 1
ATOM 1741 N N . THR B 1 77 ? -3.602 13.555 7.934 1 98.94 77 THR B N 1
ATOM 1742 C CA . THR B 1 77 ? -4.625 14.039 8.859 1 98.94 77 THR B CA 1
ATOM 1743 C C . THR B 1 77 ? -5.195 12.883 9.68 1 98.94 77 THR B C 1
ATOM 1745 O O . THR B 1 77 ? -5.844 13.109 10.703 1 98.94 77 THR B O 1
ATOM 1748 N N . LEU B 1 78 ? -5.008 11.68 9.25 1 98.94 78 LEU B N 1
ATOM 1749 C CA . LEU B 1 78 ? -5.52 10.484 9.914 1 98.94 78 LEU B CA 1
ATOM 1750 C C . LEU B 1 78 ? -4.43 9.43 10.039 1 98.94 78 LEU B C 1
ATOM 1752 O O . LEU B 1 78 ? -3.645 9.227 9.109 1 98.94 78 LEU B O 1
ATOM 1756 N N . GLU B 1 79 ? -4.367 8.75 11.148 1 98.94 79 GLU B N 1
ATOM 1757 C CA . GLU B 1 79 ? -3.387 7.691 11.367 1 98.94 79 GLU B CA 1
ATOM 1758 C C . GLU B 1 79 ? -3.336 6.73 10.188 1 98.94 79 GLU B C 1
ATOM 1760 O O . GLU B 1 79 ? -4.375 6.25 9.727 1 98.94 79 GLU B O 1
ATOM 1765 N N . PRO B 1 80 ? -2.152 6.387 9.68 1 98.94 80 PRO B N 1
ATOM 1766 C CA . PRO B 1 80 ? -2.021 5.523 8.5 1 98.94 80 PRO B CA 1
ATOM 1767 C C . PRO B 1 80 ? -2.59 4.125 8.727 1 98.94 80 PRO B C 1
ATOM 1769 O O . PRO B 1 80 ? -2.436 3.562 9.812 1 98.94 80 PRO B O 1
ATOM 1772 N N . CYS B 1 81 ? -3.273 3.604 7.73 1 98.94 81 CYS B N 1
ATOM 1773 C CA . CYS B 1 81 ? -3.672 2.199 7.707 1 98.94 81 CYS B CA 1
ATOM 1774 C C . CYS B 1 81 ? -2.482 1.3 7.398 1 98.94 81 CYS B C 1
ATOM 1776 O O . CYS B 1 81 ? -1.393 1.787 7.094 1 98.94 81 CYS B O 1
ATOM 1778 N N . PRO B 1 82 ? -2.643 0.013 7.426 1 98.88 82 PRO B N 1
ATOM 1779 C CA . PRO B 1 82 ? -1.504 -0.873 7.176 1 98.88 82 PRO B CA 1
ATOM 1780 C C . PRO B 1 82 ? -0.866 -0.64 5.805 1 98.88 82 PRO B C 1
ATOM 1782 O O . PRO B 1 82 ? 0.362 -0.615 5.691 1 98.88 82 PRO B O 1
ATOM 1785 N N . MET B 1 83 ? -1.649 -0.458 4.734 1 98.94 83 MET B N 1
ATOM 1786 C CA . MET B 1 83 ? -1.121 -0.213 3.395 1 98.94 83 MET B CA 1
ATOM 1787 C C . MET B 1 83 ? -0.238 1.03 3.379 1 98.94 83 MET B C 1
ATOM 1789 O O . MET B 1 83 ? 0.896 0.985 2.896 1 98.94 83 MET B O 1
ATOM 1793 N N . CYS B 1 84 ? -0.725 2.059 3.939 1 98.94 84 CYS B N 1
ATOM 1794 C CA . CYS B 1 84 ? -0.021 3.336 3.891 1 98.94 84 CYS B CA 1
ATOM 1795 C C . CYS B 1 84 ? 1.203 3.318 4.797 1 98.94 84 CYS B C 1
ATOM 1797 O O . CYS B 1 84 ? 2.25 3.867 4.445 1 98.94 84 CYS B O 1
ATOM 1799 N N . ALA B 1 85 ? 1.035 2.734 5.961 1 98.94 85 ALA B N 1
ATOM 1800 C CA . ALA B 1 85 ? 2.188 2.594 6.848 1 98.94 85 ALA B CA 1
ATOM 1801 C C . ALA B 1 85 ? 3.277 1.743 6.199 1 98.94 85 ALA B C 1
ATOM 1803 O O . ALA B 1 85 ? 4.465 2.061 6.305 1 98.94 85 ALA B O 1
ATOM 1804 N N . GLY B 1 86 ? 2.842 0.639 5.594 1 98.94 86 GLY B N 1
ATOM 1805 C CA . GLY B 1 86 ? 3.797 -0.171 4.855 1 98.94 86 GLY B CA 1
ATOM 1806 C C . GLY B 1 86 ? 4.5 0.596 3.75 1 98.94 86 GLY B C 1
ATOM 1807 O O . GLY B 1 86 ? 5.695 0.414 3.525 1 98.94 86 GLY B O 1
ATOM 1808 N N . ALA B 1 87 ? 3.76 1.436 2.998 1 98.94 87 ALA B N 1
ATOM 1809 C CA . ALA B 1 87 ? 4.348 2.26 1.943 1 98.94 87 ALA B CA 1
ATOM 1810 C C . ALA B 1 87 ? 5.375 3.229 2.514 1 98.94 87 ALA B C 1
ATOM 1812 O O . ALA B 1 87 ? 6.406 3.49 1.889 1 98.94 87 ALA B O 1
ATOM 1813 N N . ILE B 1 88 ? 5.078 3.766 3.682 1 98.94 88 ILE B N 1
ATOM 1814 C CA . ILE B 1 88 ? 5.988 4.676 4.367 1 98.94 88 ILE B CA 1
ATOM 1815 C C . ILE B 1 88 ? 7.297 3.957 4.68 1 98.94 88 ILE B C 1
ATOM 1817 O O . ILE B 1 88 ? 8.383 4.496 4.441 1 98.94 88 ILE B O 1
ATOM 1821 N N . LEU B 1 89 ? 7.195 2.719 5.207 1 98.88 89 LEU B N 1
ATOM 1822 C CA . LEU B 1 89 ? 8.375 1.896 5.465 1 98.88 89 LEU B CA 1
ATOM 1823 C C . LEU B 1 89 ? 9.164 1.666 4.18 1 98.88 89 LEU B C 1
ATOM 1825 O O . LEU B 1 89 ? 10.375 1.887 4.145 1 98.88 89 LEU B O 1
ATOM 1829 N N . ASN B 1 90 ? 8.461 1.298 3.129 1 98.88 90 ASN B N 1
ATOM 1830 C CA . ASN B 1 90 ? 9.102 0.957 1.863 1 98.88 90 ASN B CA 1
ATOM 1831 C C . ASN B 1 90 ? 9.789 2.17 1.235 1 98.88 90 ASN B C 1
ATOM 1833 O O . ASN B 1 90 ? 10.82 2.037 0.578 1 98.88 90 ASN B O 1
ATOM 1837 N N . ALA B 1 91 ? 9.203 3.357 1.424 1 98.94 91 ALA B N 1
ATOM 1838 C CA . ALA B 1 91 ? 9.727 4.594 0.847 1 98.94 91 ALA B CA 1
ATOM 1839 C C . ALA B 1 91 ? 10.883 5.137 1.677 1 98.94 91 ALA B C 1
ATOM 1841 O O . ALA B 1 91 ? 11.578 6.07 1.258 1 98.94 91 ALA B O 1
ATOM 1842 N N . ARG B 1 92 ? 11.039 4.609 2.896 1 98.81 92 ARG B N 1
ATOM 1843 C CA . ARG B 1 92 ? 12.094 5 3.832 1 98.81 92 ARG B CA 1
ATOM 1844 C C . ARG B 1 92 ? 11.891 6.43 4.324 1 98.81 92 ARG B C 1
ATOM 1846 O O . ARG B 1 92 ? 12.852 7.168 4.512 1 98.81 92 ARG B O 1
ATOM 1853 N N . ILE B 1 93 ? 10.641 6.84 4.449 1 98.94 93 ILE B N 1
ATOM 1854 C CA . ILE B 1 93 ? 10.352 8.141 5.039 1 98.94 93 ILE B CA 1
ATOM 1855 C C . ILE B 1 93 ? 10.719 8.133 6.52 1 98.94 93 ILE B C 1
ATOM 1857 O O . ILE B 1 93 ? 10.18 7.336 7.293 1 98.94 93 ILE B O 1
ATOM 1861 N N . PRO B 1 94 ? 11.555 9.023 6.988 1 98.81 94 PRO B N 1
ATOM 1862 C CA . PRO B 1 94 ? 12.109 8.891 8.336 1 98.81 94 PRO B CA 1
ATOM 1863 C C . PRO B 1 94 ? 11.227 9.523 9.406 1 98.81 94 PRO B C 1
ATOM 1865 O O . PRO B 1 94 ? 11.414 9.273 10.602 1 98.81 94 PRO B O 1
ATOM 1868 N N . ARG B 1 95 ? 10.266 10.414 8.969 1 98.81 95 ARG B N 1
ATOM 1869 C CA . ARG B 1 95 ? 9.445 11.125 9.945 1 98.81 95 ARG B CA 1
ATOM 1870 C C . ARG B 1 95 ? 7.996 11.211 9.477 1 98.81 95 ARG B C 1
ATOM 1872 O O . ARG B 1 95 ? 7.727 11.547 8.328 1 98.81 95 ARG B O 1
ATOM 1879 N N . VAL B 1 96 ? 7.113 10.898 10.453 1 98.94 96 VAL B N 1
ATOM 1880 C CA . VAL B 1 96 ? 5.684 10.922 10.164 1 98.94 96 VAL B CA 1
ATOM 1881 C C . VAL B 1 96 ? 4.941 11.672 11.273 1 98.94 96 VAL B C 1
ATOM 1883 O O . VAL B 1 96 ? 5.137 11.391 12.461 1 98.94 96 VAL B O 1
ATOM 1886 N N . TYR B 1 97 ? 4.168 12.602 10.859 1 98.94 97 TYR B N 1
ATOM 1887 C CA . TYR B 1 97 ? 3.211 13.281 11.719 1 98.94 97 TYR B CA 1
ATOM 1888 C C . TYR B 1 97 ? 1.78 12.984 11.289 1 98.94 97 TYR B C 1
ATOM 1890 O O . TYR B 1 97 ? 1.448 13.078 10.109 1 98.94 97 TYR B O 1
ATOM 1898 N N . TYR B 1 98 ? 0.955 12.617 12.234 1 98.94 98 TYR B N 1
ATOM 1899 C CA . TYR B 1 98 ? -0.443 12.438 11.859 1 98.94 98 TYR B CA 1
ATOM 1900 C C . TYR B 1 98 ? -1.367 13.172 12.82 1 98.94 98 TYR B C 1
ATOM 1902 O O . TYR B 1 98 ? -0.956 13.555 13.922 1 98.94 98 TYR B O 1
ATOM 1910 N N . GLY B 1 99 ? -2.553 13.438 12.383 1 98.81 99 GLY B N 1
ATOM 1911 C CA . GLY B 1 99 ? -3.551 14.148 13.164 1 98.81 99 GLY B CA 1
ATOM 1912 C C . GLY B 1 99 ? -4.383 13.242 14.047 1 98.81 99 GLY B C 1
ATOM 1913 O O . GLY B 1 99 ? -3.949 12.852 15.133 1 98.81 99 GLY B O 1
ATOM 1914 N N . ALA B 1 100 ? -5.516 12.805 13.57 1 98.81 100 ALA B N 1
ATOM 1915 C CA . ALA B 1 100 ? -6.477 12 14.328 1 98.81 100 ALA B CA 1
ATOM 1916 C C . ALA B 1 100 ? -6.078 10.531 14.344 1 98.81 100 ALA B C 1
ATOM 1918 O O . ALA B 1 100 ? -5.473 10.039 13.391 1 98.81 100 ALA B O 1
ATOM 1919 N N . ARG B 1 101 ? -6.473 9.852 15.406 1 98.25 101 ARG B N 1
ATOM 1920 C CA . ARG B 1 101 ? -6.27 8.406 15.523 1 98.25 101 ARG B CA 1
ATOM 1921 C C . ARG B 1 101 ? -7.316 7.641 14.719 1 98.25 101 ARG B C 1
ATOM 1923 O O . ARG B 1 101 ? -8.438 8.117 14.539 1 98.25 101 ARG B O 1
ATOM 1930 N N . ASP B 1 102 ? -6.922 6.555 14.25 1 98.56 102 ASP B N 1
ATOM 1931 C CA . ASP B 1 102 ? -7.832 5.625 13.594 1 98.56 102 ASP B CA 1
ATOM 1932 C C . ASP B 1 102 ? -7.953 4.324 14.383 1 98.56 102 ASP B C 1
ATOM 1934 O O . ASP B 1 102 ? -7.094 3.445 14.281 1 98.56 102 ASP B O 1
ATOM 1938 N N . ARG B 1 103 ? -8.977 4.113 15.023 1 96.44 103 ARG B N 1
ATOM 1939 C CA . ARG B 1 103 ? -9.148 2.982 15.93 1 96.44 103 ARG B CA 1
ATOM 1940 C C . ARG B 1 103 ? -9.461 1.705 15.156 1 96.44 103 ARG B C 1
ATOM 1942 O O . ARG B 1 103 ? -9.273 0.601 15.672 1 96.44 103 ARG B O 1
ATOM 1949 N N . GLU B 1 104 ? -9.914 1.848 13.938 1 97.31 104 GLU B N 1
ATOM 1950 C CA . GLU B 1 104 ? -10.359 0.698 13.156 1 97.31 104 GLU B CA 1
ATOM 1951 C C . GLU B 1 104 ? -9.234 0.173 12.266 1 97.31 104 GLU B C 1
ATOM 1953 O O . GLU B 1 104 ? -9.031 -1.039 12.156 1 97.31 104 GLU B O 1
ATOM 1958 N N . MET B 1 105 ? -8.422 1.113 11.688 1 98.44 105 MET B N 1
ATOM 1959 C CA . MET B 1 105 ? -7.461 0.678 10.68 1 98.44 105 MET B CA 1
ATOM 1960 C C . MET B 1 105 ? -6.066 1.213 10.984 1 98.44 105 MET B C 1
ATOM 1962 O O . MET B 1 105 ? -5.129 0.99 10.219 1 98.44 105 MET B O 1
ATOM 1966 N N . GLY B 1 106 ? -5.914 1.888 12.07 1 98.88 106 GLY B N 1
ATOM 1967 C CA . GLY B 1 106 ? -4.629 2.494 12.375 1 98.88 106 GLY B CA 1
ATOM 1968 C C . GLY B 1 106 ? -3.529 1.476 12.602 1 98.88 106 GLY B C 1
ATOM 1969 O O . GLY B 1 106 ? -3.648 0.604 13.461 1 98.88 106 GLY B O 1
ATOM 1970 N N . ALA B 1 107 ? -2.449 1.692 11.852 1 98.88 107 ALA B N 1
ATOM 1971 C CA . ALA B 1 107 ? -1.342 0.745 11.945 1 98.88 107 ALA B CA 1
ATOM 1972 C C . ALA B 1 107 ? -0.111 1.403 12.562 1 98.88 107 ALA B C 1
ATOM 1974 O O . ALA B 1 107 ? 1.011 0.922 12.391 1 98.88 107 ALA B O 1
ATOM 1975 N N . CYS B 1 108 ? -0.288 2.471 13.219 1 98.38 108 CYS B N 1
ATOM 1976 C CA . CYS B 1 108 ? 0.776 3.219 13.875 1 98.38 108 CYS B CA 1
ATOM 1977 C C . CYS B 1 108 ? 0.412 3.525 15.32 1 98.38 108 CYS B C 1
ATOM 1979 O O . CYS B 1 108 ? 0.758 4.586 15.844 1 98.38 108 CYS B O 1
ATOM 1981 N N . GLY B 1 109 ? -0.305 2.713 15.914 1 97.12 109 GLY B N 1
ATOM 1982 C CA . GLY B 1 109 ? -0.682 2.891 17.312 1 97.12 109 GLY B CA 1
ATOM 1983 C C . GLY B 1 109 ? -2.152 2.623 17.562 1 97.12 109 GLY B C 1
ATOM 1984 O O . GLY B 1 109 ? -2.572 2.496 18.719 1 97.12 109 GLY B O 1
ATOM 1985 N N . GLY B 1 110 ? -2.93 2.537 16.531 1 97.44 110 GLY B N 1
ATOM 1986 C CA . GLY B 1 110 ? -4.352 2.254 16.656 1 97.44 110 GLY B CA 1
ATOM 1987 C C . GLY B 1 110 ? -4.645 0.791 16.938 1 97.44 110 GLY B C 1
ATOM 1988 O O . GLY B 1 110 ? -4.781 0.386 18.094 1 97.44 110 GLY B O 1
ATOM 1989 N N . VAL B 1 111 ? -4.652 -0.024 15.898 1 98.31 111 VAL B N 1
ATOM 1990 C CA . VAL B 1 111 ? -4.848 -1.464 16.031 1 98.31 111 VAL B CA 1
ATOM 1991 C C . VAL B 1 111 ? -3.531 -2.133 16.406 1 98.31 111 VAL B C 1
ATOM 1993 O O . VAL B 1 111 ? -3.502 -3.018 17.266 1 98.31 111 VAL B O 1
ATOM 1996 N N . LEU B 1 112 ? -2.477 -1.757 15.781 1 98.19 112 LEU B N 1
ATOM 1997 C CA . LEU B 1 112 ? -1.097 -2.131 16.078 1 98.19 112 LEU B CA 1
ATOM 1998 C C . LEU B 1 112 ? -0.133 -1.025 15.656 1 98.19 112 LEU B C 1
ATOM 2000 O O . LEU B 1 112 ? -0.558 0.012 15.141 1 98.19 112 LEU B O 1
ATOM 2004 N N . ASN B 1 113 ? 1.112 -1.226 15.922 1 98.5 113 ASN B N 1
ATOM 2005 C CA . ASN B 1 113 ? 2.123 -0.28 15.461 1 98.5 113 ASN B CA 1
ATOM 2006 C C . ASN B 1 113 ? 3.207 -0.974 14.641 1 98.5 113 ASN B C 1
ATOM 2008 O O . ASN B 1 113 ? 4.145 -1.544 15.203 1 98.5 113 ASN B O 1
ATOM 2012 N N . LEU B 1 114 ? 3.123 -0.844 13.352 1 98.69 114 LEU B N 1
ATOM 2013 C CA . LEU B 1 114 ? 4.059 -1.486 12.438 1 98.69 114 LEU B CA 1
ATOM 2014 C C . LEU B 1 114 ? 5.473 -0.951 12.641 1 98.69 114 LEU B C 1
ATOM 2016 O O . LEU B 1 114 ? 6.453 -1.659 12.391 1 98.69 114 LEU B O 1
ATOM 2020 N N . PHE B 1 115 ? 5.594 0.304 13.031 1 98.5 115 PHE B N 1
ATOM 2021 C CA . PHE B 1 115 ? 6.883 0.983 13.125 1 98.5 115 PHE B CA 1
ATOM 2022 C C . PHE B 1 115 ? 7.664 0.502 14.344 1 98.5 115 PHE B C 1
ATOM 2024 O O . PHE B 1 115 ? 8.844 0.814 14.492 1 98.5 115 PHE B O 1
ATOM 2031 N N . MET B 1 116 ? 7.066 -0.294 15.164 1 98 116 MET B N 1
ATOM 2032 C CA . MET B 1 116 ? 7.719 -0.867 16.328 1 98 116 MET B CA 1
ATOM 2033 C C . MET B 1 116 ? 8.078 -2.33 16.094 1 98 116 MET B C 1
ATOM 2035 O O . MET B 1 116 ? 8.664 -2.979 16.969 1 98 116 MET B O 1
ATOM 2039 N N . GLU B 1 117 ? 7.715 -2.887 14.992 1 98.19 117 GLU B N 1
ATOM 2040 C CA . GLU B 1 117 ? 8.062 -4.254 14.617 1 98.19 117 GLU B CA 1
ATOM 2041 C C . GLU B 1 117 ? 9.453 -4.309 13.977 1 98.19 117 GLU B C 1
ATOM 2043 O O . GLU B 1 117 ? 10.07 -3.27 13.734 1 98.19 117 GLU B O 1
ATOM 2048 N N . ASP B 1 118 ? 9.922 -5.488 13.648 1 98.25 118 ASP B N 1
ATOM 2049 C CA . ASP B 1 118 ? 11.289 -5.684 13.164 1 98.25 118 ASP B CA 1
ATOM 2050 C C . ASP B 1 118 ? 11.375 -5.465 11.656 1 98.25 118 ASP B C 1
ATOM 2052 O O . ASP B 1 118 ? 11.891 -6.312 10.93 1 98.25 118 ASP B O 1
ATOM 2056 N N . PHE B 1 119 ? 10.82 -4.387 11.18 1 98.56 119 PHE B N 1
ATOM 2057 C CA . PHE B 1 119 ? 10.992 -3.955 9.797 1 98.56 119 PHE B CA 1
ATOM 2058 C C . PHE B 1 119 ? 12.141 -2.961 9.68 1 98.56 119 PHE B C 1
ATOM 2060 O O . PHE B 1 119 ? 12.414 -2.211 10.617 1 98.56 119 PHE B O 1
ATOM 2067 N N . PRO B 1 120 ? 12.773 -2.904 8.562 1 97.75 120 PRO B N 1
ATOM 2068 C CA . PRO B 1 120 ? 13.891 -1.972 8.406 1 97.75 120 PRO B CA 1
ATOM 2069 C C . PRO B 1 120 ? 13.438 -0.521 8.258 1 97.75 120 PRO B C 1
ATOM 2071 O O . PRO B 1 120 ? 12.352 -0.263 7.734 1 97.75 120 PRO B O 1
ATOM 2074 N N . HIS B 1 121 ? 14.164 0.388 8.75 1 97.12 121 HIS B N 1
ATOM 2075 C CA . HIS B 1 121 ? 14.047 1.828 8.547 1 97.12 121 HIS B CA 1
ATOM 2076 C C . HIS B 1 121 ? 12.742 2.361 9.125 1 97.12 121 HIS B C 1
ATOM 2078 O O . HIS B 1 121 ? 11.992 3.072 8.445 1 97.12 121 HIS B O 1
ATOM 2084 N N . PRO B 1 122 ? 12.438 2.062 10.367 1 98.06 122 PRO B N 1
ATOM 2085 C CA . PRO B 1 122 ? 11.219 2.627 10.953 1 98.06 122 PRO B CA 1
ATOM 2086 C C . PRO B 1 122 ? 11.289 4.141 11.117 1 98.06 122 PRO B C 1
ATOM 2088 O O . PRO B 1 122 ? 12.336 4.676 11.5 1 98.06 122 PRO B O 1
ATOM 2091 N N . PRO B 1 123 ? 10.25 4.828 10.852 1 98.81 123 PRO B N 1
ATOM 2092 C CA . PRO B 1 123 ? 10.234 6.281 11.031 1 98.81 123 PRO B CA 1
ATOM 2093 C C . PRO B 1 123 ? 10.016 6.691 12.484 1 98.81 123 PRO B C 1
ATOM 2095 O O . PRO B 1 123 ? 9.5 5.902 13.281 1 98.81 123 PRO B O 1
ATOM 2098 N N . ALA B 1 124 ? 10.438 7.906 12.773 1 98.62 124 ALA B N 1
ATOM 2099 C CA . ALA B 1 124 ? 9.898 8.578 13.953 1 98.62 124 ALA B CA 1
ATOM 2100 C C . ALA B 1 124 ? 8.438 8.953 13.742 1 98.62 124 ALA B C 1
ATOM 2102 O O . ALA B 1 124 ? 8.047 9.367 12.648 1 98.62 124 ALA B O 1
ATOM 2103 N N . LEU B 1 125 ? 7.621 8.797 14.789 1 98.69 125 LEU B N 1
ATOM 2104 C CA . LEU B 1 125 ? 6.184 9.008 14.68 1 98.69 125 LEU B CA 1
ATOM 2105 C C . LEU B 1 125 ? 5.695 9.992 15.742 1 98.69 125 LEU B C 1
ATOM 2107 O O . LEU B 1 125 ? 6.02 9.844 16.922 1 98.69 125 LEU B O 1
ATOM 2111 N N . VAL B 1 126 ? 4.977 10.969 15.312 1 98.56 126 VAL B N 1
ATOM 2112 C CA . VAL B 1 126 ? 4.293 11.875 16.234 1 98.56 126 VAL B CA 1
ATOM 2113 C C . VAL B 1 126 ? 2.816 11.969 15.852 1 98.56 126 VAL B C 1
ATOM 2115 O O . VAL B 1 126 ? 2.477 12.375 14.742 1 98.56 126 VAL B O 1
ATOM 2118 N N . GLY B 1 127 ? 1.938 11.602 16.797 1 98.31 127 GLY B N 1
ATOM 2119 C CA . GLY B 1 127 ? 0.503 11.711 16.578 1 98.31 127 GLY B CA 1
ATOM 2120 C C . GLY B 1 127 ? -0.121 12.875 17.328 1 98.31 127 GLY B C 1
ATOM 2121 O O . GLY B 1 127 ? 0.5 13.445 18.219 1 98.31 127 GLY B O 1
ATOM 2122 N N . GLY B 1 128 ? -1.264 13.32 16.812 1 98.5 128 GLY B N 1
ATOM 2123 C CA . GLY B 1 128 ? -2.066 14.273 17.562 1 98.5 128 GLY B CA 1
ATOM 2124 C C . GLY B 1 128 ? -1.86 15.711 17.125 1 98.5 128 GLY B C 1
ATOM 2125 O O . GLY B 1 128 ? -2.338 16.641 17.766 1 98.5 128 GLY B O 1
ATOM 2126 N N . VAL B 1 129 ? -1.136 15.938 15.992 1 98.69 129 VAL B N 1
ATOM 2127 C CA . VAL B 1 129 ? -0.955 17.281 15.477 1 98.69 129 VAL B CA 1
ATOM 2128 C C . VAL B 1 129 ? -2.285 17.812 14.945 1 98.69 129 VAL B C 1
ATOM 2130 O O . VAL B 1 129 ? -2.844 17.281 13.992 1 98.69 129 VAL B O 1
ATOM 2133 N N . LEU B 1 130 ? -2.826 18.844 15.547 1 98.69 130 LEU B N 1
ATOM 2134 C CA . LEU B 1 130 ? -4.137 19.406 15.219 1 98.69 130 LEU B CA 1
ATOM 2135 C C . LEU B 1 130 ? -5.211 18.328 15.258 1 98.69 130 LEU B C 1
ATOM 2137 O O . LEU B 1 130 ? -6.082 18.281 14.391 1 98.69 130 LEU B O 1
ATOM 2141 N N . ALA B 1 131 ? -5.145 17.469 16.266 1 98.56 131 ALA B N 1
ATOM 2142 C CA . ALA B 1 131 ? -5.98 16.266 16.375 1 98.56 131 ALA B CA 1
ATOM 2143 C C . ALA B 1 131 ? -7.461 16.641 16.344 1 98.56 131 ALA B C 1
ATOM 2145 O O . ALA B 1 131 ? -8.258 15.977 15.672 1 98.56 131 ALA B O 1
ATOM 2146 N N . GLU B 1 132 ? -7.859 17.641 16.984 1 98.44 132 GLU B N 1
ATOM 2147 C CA . GLU B 1 132 ? -9.266 18.031 17.078 1 98.44 132 GLU B CA 1
ATOM 2148 C C . GLU B 1 132 ? -9.789 18.484 15.719 1 98.44 132 GLU B C 1
ATOM 2150 O O . GLU B 1 132 ? -10.898 18.125 15.32 1 98.44 132 GLU B O 1
ATOM 2155 N N . ASP B 1 133 ? -9.062 19.312 15.031 1 98.69 133 ASP B N 1
ATOM 2156 C CA . ASP B 1 133 ? -9.445 19.766 13.695 1 98.69 133 ASP B CA 1
ATOM 2157 C C . ASP B 1 133 ? -9.547 18.594 12.727 1 98.69 133 ASP B C 1
ATOM 2159 O O . ASP B 1 133 ? -10.492 18.531 11.93 1 98.69 133 ASP B O 1
ATOM 2163 N N . CYS B 1 134 ? -8.555 17.719 12.836 1 98.75 134 CYS B N 1
ATOM 2164 C CA . CYS B 1 134 ? -8.531 16.547 11.961 1 98.75 134 CYS B CA 1
ATOM 2165 C C . CYS B 1 134 ? -9.719 15.633 12.242 1 98.75 134 CYS B C 1
ATOM 2167 O O . CYS B 1 134 ? -10.328 15.094 11.32 1 98.75 134 CYS B O 1
ATOM 2169 N N . ARG B 1 135 ? -10.062 15.438 13.477 1 98.5 135 ARG B N 1
ATOM 2170 C CA . ARG B 1 135 ? -11.219 14.633 13.852 1 98.5 135 ARG B CA 1
ATOM 2171 C C . ARG B 1 135 ? -12.516 15.281 13.383 1 9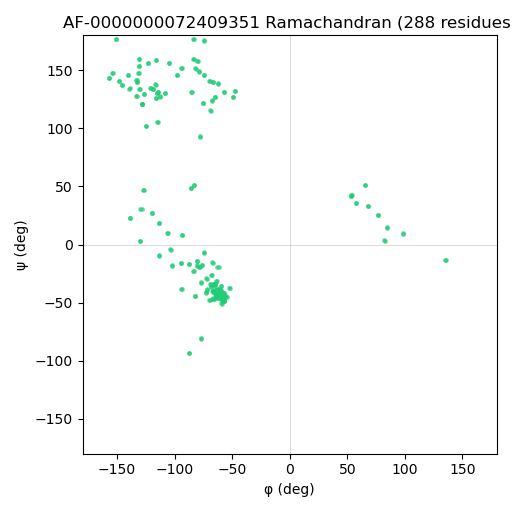8.5 135 ARG B C 1
ATOM 2173 O O . ARG B 1 135 ? -13.43 14.594 12.922 1 98.5 135 ARG B O 1
ATOM 2180 N N . ARG B 1 136 ? -12.594 16.531 13.484 1 98.38 136 ARG B N 1
ATOM 2181 C CA . ARG B 1 136 ? -13.812 17.266 13.156 1 98.38 136 ARG B CA 1
ATOM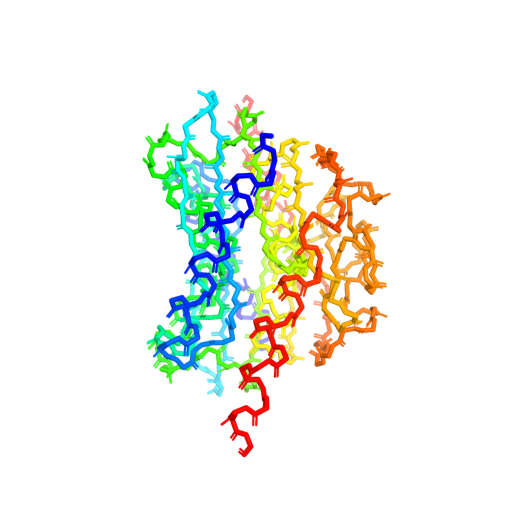 2182 C C . ARG B 1 136 ? -14.164 17.109 11.68 1 98.38 136 ARG B C 1
ATOM 2184 O O . ARG B 1 136 ? -15.336 16.938 11.328 1 98.38 136 ARG B O 1
ATOM 2191 N N . VAL B 1 137 ? -13.188 17.25 10.812 1 98.31 137 VAL B N 1
ATOM 2192 C CA . VAL B 1 137 ? -13.461 17.141 9.383 1 98.31 137 VAL B CA 1
ATOM 2193 C C . VAL B 1 137 ? -14.039 15.758 9.078 1 98.31 137 VAL B C 1
ATOM 2195 O O . VAL B 1 137 ? -14.93 15.625 8.242 1 98.31 137 VAL B O 1
ATOM 2198 N N . LEU B 1 138 ? -13.562 14.703 9.789 1 98.06 138 LEU B N 1
ATOM 2199 C CA . LEU B 1 138 ? -14.07 13.344 9.617 1 98.06 138 LEU B CA 1
ATOM 2200 C C . LEU B 1 138 ? -15.492 13.227 10.156 1 98.06 138 LEU B C 1
ATOM 2202 O O . LEU B 1 138 ? -16.391 12.727 9.469 1 98.06 138 LEU B O 1
ATOM 2206 N N . THR B 1 139 ? -15.688 13.742 11.359 1 97.69 139 THR B N 1
ATOM 2207 C CA . THR B 1 139 ? -16.984 13.656 12.016 1 97.69 139 THR B CA 1
ATOM 2208 C C . THR B 1 139 ? -18.047 14.391 11.211 1 97.69 139 THR B C 1
ATOM 2210 O O . THR B 1 139 ? -19.156 13.883 11.023 1 97.69 139 THR B O 1
ATOM 2213 N N . ASP B 1 140 ? -17.688 15.547 10.766 1 97.69 140 ASP B N 1
ATOM 2214 C CA . ASP B 1 140 ? -18.609 16.344 9.961 1 97.69 140 ASP B CA 1
ATOM 2215 C C . ASP B 1 140 ? -18.984 15.602 8.672 1 97.69 140 ASP B C 1
ATOM 2217 O O . ASP B 1 140 ? -20.141 15.617 8.25 1 97.69 140 ASP B O 1
ATOM 2221 N N . PHE B 1 141 ? -18.109 15.023 8.023 1 98 141 PHE B N 1
ATOM 2222 C CA . PHE B 1 141 ? -18.312 14.289 6.781 1 98 141 PHE B CA 1
ATOM 2223 C C . PHE B 1 141 ? -19.312 13.156 6.988 1 98 141 PHE B C 1
ATOM 2225 O O . PHE B 1 141 ? -20.281 13.023 6.234 1 98 141 PHE B O 1
ATOM 2232 N N . PHE B 1 142 ? -19.094 12.297 8.023 1 95.81 142 PHE B N 1
ATOM 2233 C CA . PHE B 1 142 ? -19.938 11.117 8.227 1 95.81 142 PHE B CA 1
ATOM 2234 C C . PHE B 1 142 ? -21.328 11.516 8.719 1 95.81 142 PHE B C 1
ATOM 2236 O O . PHE B 1 142 ? -22.312 10.836 8.422 1 95.81 142 PHE B O 1
ATOM 2243 N N . ARG B 1 143 ? -21.359 12.672 9.461 1 94.56 143 ARG B N 1
ATOM 2244 C CA . ARG B 1 143 ? -22.656 13.211 9.883 1 94.56 143 ARG B CA 1
ATOM 2245 C C . ARG B 1 143 ? -23.484 13.648 8.68 1 94.56 143 ARG B C 1
ATOM 2247 O O . ARG B 1 143 ? -24.703 13.484 8.672 1 94.56 143 ARG B O 1
ATOM 2254 N N . ASN B 1 144 ? -22.828 14.125 7.707 1 92.44 144 ASN B N 1
ATOM 2255 C CA . ASN B 1 144 ? -23.516 14.672 6.543 1 92.44 144 ASN B CA 1
ATOM 2256 C C . ASN B 1 144 ? -23.891 13.578 5.547 1 92.44 144 ASN B C 1
ATOM 2258 O O . ASN B 1 144 ? -24.703 13.797 4.648 1 92.44 144 ASN B O 1
ATOM 2262 N N . LEU B 1 145 ? -23.203 12.367 5.531 1 86.44 145 LEU B N 1
ATOM 2263 C CA . LEU B 1 145 ? -23.594 11.25 4.672 1 86.44 145 LEU B CA 1
ATOM 2264 C C . LEU B 1 145 ? -24.938 10.672 5.105 1 86.44 145 LEU B C 1
ATOM 2266 O O . LEU B 1 145 ? -25.641 10.078 4.289 1 86.44 145 LEU B O 1
ATOM 2270 N N . ARG B 1 146 ? -25.297 10.828 6.422 1 64.75 146 ARG B N 1
ATOM 2271 C CA . ARG B 1 146 ? -26.578 10.328 6.918 1 64.75 146 ARG B CA 1
ATOM 2272 C C . ARG B 1 146 ? -27.703 11.336 6.664 1 64.75 146 ARG B C 1
ATOM 2274 O O . ARG B 1 146 ? -27.453 12.539 6.617 1 64.75 146 ARG B O 1
#

Solvent-accessible surface area (backbone atoms only — not comparable to full-atom values): 13698 Å² total; per-residue (Å²): 114,69,63,59,51,41,50,54,8,44,53,33,8,50,53,14,40,76,71,76,26,72,43,28,6,11,30,26,34,42,92,90,34,78,48,14,57,16,35,24,36,34,79,83,68,22,29,62,67,32,36,13,57,45,38,11,49,48,39,28,12,63,71,70,68,30,30,68,34,67,72,30,37,38,28,28,29,46,39,42,33,42,26,46,44,24,44,38,38,70,17,32,30,44,32,39,37,20,11,16,83,25,74,63,52,6,24,71,62,45,66,41,43,60,61,77,45,88,48,72,57,52,41,49,78,44,75,50,58,61,24,66,64,36,41,44,54,41,52,52,51,60,58,64,75,101,115,67,62,61,52,42,50,55,8,44,52,33,8,50,52,15,40,77,70,74,26,73,43,29,7,12,30,27,32,41,92,89,36,77,48,14,59,17,35,23,35,34,80,82,67,22,29,61,67,33,36,12,57,46,38,9,49,50,38,30,11,63,72,69,68,28,30,66,34,66,71,31,35,37,28,27,29,45,39,41,33,40,26,46,43,25,44,39,38,69,17,33,30,43,32,39,38,22,10,17,84,26,74,62,52,7,25,71,62,44,67,42,44,60,62,77,45,88,48,71,58,53,41,50,77,45,74,50,58,63,25,68,63,36,40,44,54,40,52,52,52,60,58,64,76,100

Foldseek 3Di:
DLLVQLVVQQVLLLVCLVVLHQRKWKFKDAPRHTQFIFDQCCVVVVDPQRHRLSRRLVSSCVSVVHLADQRMEMEMAEADFPSNQVSCLVNLHAYYEYAEYDQPGHQCPRVHRPLPDPRPRRHHYDYHNNNVSSVVSNVVSVVVVD/DLLVQLVVQQVLLLVCLVVLHQRKWKFKDAPRHTQFIFDACCVVVVDPQRHRLSRRLVSSCVSVVHLADQRMEMEMAEADFPVNQVSCLVNLHAYYEYAEYDQPGHQCPRVHRPLPDPRPNRHHYDYHNNNVSSVVSNVVSVVVVD

Secondary structure (DSSP, 8-state):
-HHHHHHHHHHHHHHHHHTTS---EEEEEETTEEEEEEE--HHHHT-TT--HHHHHHHHHHHHHTSS--TT-EEEEEE---HHHHHHHHHHT--EEEEEE--TTT-TBTTS-BGGGSS-SSPPEEEE-TTHHHHHHHHHHHHHHH-/-HHHHHHHHHHHHHHHHHTTS---EEEEEETTEEEEEEE--HHHHT-TT--HHHHHHHHHHHHHTSS--TT-EEEEEE---HHHHHHHHHHT--EEEEEE--TTT-TBTTS-BGGGSS-SSPPEEEE-TTHHHHHHHHHHHHHHH-

InterPro domains:
  IPR002125 Cytidine and deoxycytidylate deaminase domain [PF14437] (2-111)
  IPR002125 Cytidine and deoxycytidylate deaminase domain [PS51747] (1-112)
  IPR016192 APOBEC/CMP deaminase, zinc-binding [PS00903] (51-88)
  IPR016193 Cytidine deaminase-like [SSF53927] (2-144)
  IPR028883 tRNA-specific adenosine deaminase [MF_00972] (6-146)

Sequence (292 aa):
MHEEYMRQALALAQEAAAHGEVPVGCVIVREGQIVGRGRNRREEKQHTSSHAEMEAIRQANEVLGTWRLDDCTLYVTLEPCPMCAGAILNARIPRVYYGARDREMGACGGVLNLFMEDFPHPPALVGGVLAEDCRRVLTDFFRNLRMHEEYMRQALALAQEAAAHGEVPVGCVIVREGQIVGRGRNRREEKQHTSSHAEMEAIRQANEVLGTWRLDDCTLYVTLEPCPMCAGAILNARIPRVYYGARDREMGACGGVLNLFMEDFPHPPALVGGVLAEDCRRVLTDFFRNLR

Radius of gyration: 18.28 Å; Cα contacts (8 Å, |Δi|>4): 778; chains: 2; bounding box: 54×50×34 Å

pLDDT: mean 98.09, std 3.16, range [64.75, 99.0]

Nearest PDB structures (foldseek):
  2b3j-assembly2_D  TM=9.878E-01  e=1.367E-23  Staphylococcus aureus subsp. aureus Mu50
  7cph-assembly1_A  TM=9.875E-01  e=3.686E-22  Bacillus subtilis subsp. subtilis str. 168
  2nx8-assembly1_A-2  TM=9.889E-01  e=1.513E-21  Streptococcus pyogenes serotype M6
  3ocq-assembly1_A-2  TM=9.910E-01  e=9.942E-21  Salmonella enterica
  1wwr-assembly1_A  TM=9.758E-01  e=2.507E-19  Aquifex aeolicus